Protein AF-A0A564W8C0-F1 (afdb_monomer_lite)

Sequence (279 aa):
MIQQHMGSPAFEEFEACYNRKAALYYSALIASRQTAQSIQFYRSHFNRNGLYMALCNHLANTIVAGDYFSAKQTLNECNEMLKHNDRWYYPSRYKLDNNQILLKFLLDERRYLKDRDQYLTCAKKAAMAFSEIMENQRDEVSHVILFNYLGLSLLYGSKSIEKDIEKAVKDLSDADEYYQYFLHDLLFAHALLQNNTVIAGKELNILKSLDVPLLREYKQIFRKRQNEQENLLHASFKLNGDPMMYHTAITTACTHIQDPSCQFYGRGFLLSDLQFLSF

pLDDT: mean 89.36, std 10.95, range [44.03, 98.44]

Foldseek 3Di:
DLVVCPPPPVSLLVQLVCLLQCLQPAALVSSLVSLVVSLVVCVVVVPLQSNLSSLLLNLLSCLLQVVLVSNVVSLVVNVVSVVPCPPDDHFPVVSSLLSVLSSQLLVQCVVCVVPLVSNLVSLVVSLVSLVVVLVVDDDPSNLLSLLSNLLSCLQSVPPCNVVSLVVCCVVCVPPDLVSLLLNLLSQLLQCLLVVNLVSNVVSLVVNVVRDDSSCVNVVQLSVQLSVQSVVCSVVSVVCNSNSNSQQVSQLVSSPPTPHSSCSQCSGSRHRGTDNHDDD

Structure (mmCIF, N/CA/C/O backbone):
data_AF-A0A564W8C0-F1
#
_entry.id   AF-A0A564W8C0-F1
#
loop_
_atom_site.group_PDB
_atom_site.id
_atom_site.type_symbol
_atom_site.label_atom_id
_atom_site.label_alt_id
_atom_site.label_comp_id
_atom_site.label_asym_id
_atom_site.label_entity_id
_atom_site.label_seq_id
_atom_site.pdbx_PDB_ins_code
_atom_site.Cartn_x
_atom_site.Cartn_y
_atom_site.Cartn_z
_atom_site.occupancy
_atom_site.B_iso_or_equiv
_atom_site.auth_seq_id
_atom_site.auth_comp_id
_atom_site.auth_asym_id
_atom_site.auth_atom_id
_atom_site.pdbx_PDB_model_num
ATOM 1 N N . MET A 1 1 ? 4.284 -19.599 -30.004 1.00 54.66 1 MET A N 1
ATOM 2 C CA . MET A 1 1 ? 4.187 -18.402 -30.868 1.00 54.66 1 MET A CA 1
ATOM 3 C C . MET A 1 1 ? 5.248 -17.347 -30.535 1.00 54.66 1 MET A C 1
ATOM 5 O O . MET A 1 1 ? 5.916 -16.929 -31.459 1.00 54.66 1 MET A O 1
ATOM 9 N N . ILE A 1 2 ? 5.518 -16.985 -29.268 1.00 49.53 2 ILE A N 1
ATOM 10 C CA . ILE A 1 2 ? 6.580 -15.997 -28.924 1.00 49.53 2 ILE A CA 1
ATOM 11 C C . ILE A 1 2 ? 8.008 -16.494 -29.242 1.00 49.53 2 ILE A C 1
ATOM 13 O O . ILE A 1 2 ? 8.814 -15.751 -29.788 1.00 49.53 2 ILE A O 1
ATOM 17 N N . GLN A 1 3 ? 8.305 -17.778 -29.007 1.00 56.19 3 GLN A N 1
ATOM 18 C CA . GLN A 1 3 ? 9.633 -18.361 -29.280 1.00 56.19 3 GLN A CA 1
ATOM 19 C C . GLN A 1 3 ? 10.068 -18.308 -30.760 1.00 56.19 3 GLN A C 1
ATOM 21 O O . GLN A 1 3 ? 11.249 -18.467 -31.046 1.00 56.19 3 GLN A O 1
ATOM 26 N N . GLN A 1 4 ? 9.142 -18.074 -31.700 1.00 57.41 4 GLN A N 1
ATOM 27 C CA . GLN A 1 4 ? 9.439 -17.972 -33.137 1.00 57.41 4 GLN A CA 1
ATOM 28 C C . GLN A 1 4 ? 9.940 -16.578 -33.558 1.00 57.41 4 GLN A C 1
ATOM 30 O O . GLN A 1 4 ? 10.322 -16.402 -34.711 1.00 57.41 4 GLN A O 1
ATOM 35 N N . HIS A 1 5 ? 9.957 -15.606 -32.640 1.00 59.09 5 HIS A N 1
ATOM 36 C CA . HIS A 1 5 ? 10.366 -14.224 -32.906 1.00 59.09 5 HIS A CA 1
ATOM 37 C C . HIS A 1 5 ? 11.540 -13.748 -32.033 1.00 59.09 5 HIS A C 1
ATOM 39 O O . HIS A 1 5 ? 11.800 -12.546 -31.968 1.00 59.09 5 HIS A O 1
ATOM 45 N N . MET A 1 6 ? 12.262 -14.666 -31.373 1.00 56.66 6 MET A N 1
ATOM 46 C CA . MET A 1 6 ? 13.493 -14.311 -30.654 1.00 56.66 6 MET A CA 1
ATOM 47 C C . MET A 1 6 ? 14.508 -13.682 -31.623 1.00 56.66 6 MET A C 1
ATOM 49 O O . MET A 1 6 ? 14.763 -14.242 -32.689 1.00 56.66 6 MET A O 1
ATOM 53 N N . GLY A 1 7 ? 15.059 -12.517 -31.267 1.00 63.56 7 GLY A N 1
ATOM 54 C CA . GLY A 1 7 ? 15.953 -11.724 -32.121 1.00 63.56 7 GLY A CA 1
ATOM 55 C C . GLY A 1 7 ? 15.271 -10.612 -32.930 1.00 63.56 7 GLY A C 1
ATOM 56 O O . GLY A 1 7 ? 15.937 -9.923 -33.701 1.00 63.56 7 GLY A O 1
ATOM 57 N N . SER A 1 8 ? 13.952 -10.424 -32.800 1.00 80.56 8 SER A N 1
ATOM 58 C CA . SER A 1 8 ? 13.260 -9.261 -33.367 1.00 80.56 8 SER A CA 1
ATOM 59 C C . SER A 1 8 ? 13.249 -8.097 -32.365 1.00 80.56 8 SER A C 1
ATOM 61 O O . SER A 1 8 ? 12.646 -8.248 -31.299 1.00 80.56 8 SER A O 1
ATOM 63 N N . PRO A 1 9 ? 13.792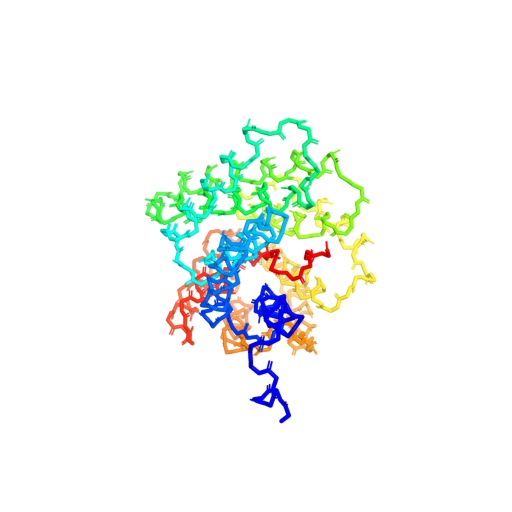 -6.911 -32.713 1.00 81.19 9 PRO A N 1
ATOM 64 C CA . PRO A 1 9 ? 13.826 -5.760 -31.802 1.00 81.19 9 PRO A CA 1
ATOM 65 C C . PRO A 1 9 ? 12.446 -5.347 -31.267 1.00 81.19 9 PRO A C 1
ATOM 67 O O . PRO A 1 9 ? 12.312 -4.951 -30.114 1.00 81.19 9 PRO A O 1
ATOM 70 N N . ALA A 1 10 ? 11.398 -5.489 -32.087 1.00 83.88 10 ALA A N 1
ATOM 71 C CA . ALA A 1 10 ? 10.030 -5.161 -31.694 1.00 83.88 10 ALA A CA 1
ATOM 72 C C . ALA A 1 10 ? 9.466 -6.136 -30.644 1.00 83.88 10 ALA A C 1
ATOM 74 O O . ALA A 1 10 ? 8.732 -5.725 -29.747 1.00 83.88 10 ALA A O 1
ATOM 75 N N . PHE A 1 11 ? 9.810 -7.424 -30.736 1.00 84.94 11 PHE A N 1
ATOM 76 C CA . PHE A 1 11 ? 9.383 -8.418 -29.750 1.00 84.94 11 PHE A CA 1
ATOM 77 C C . PHE A 1 11 ? 10.173 -8.304 -28.449 1.00 84.94 11 PHE A C 1
ATOM 79 O O . PHE A 1 11 ? 9.584 -8.446 -27.381 1.00 84.94 11 PHE A O 1
ATOM 86 N N . GLU A 1 12 ? 11.467 -7.996 -28.525 1.00 86.19 12 GLU A N 1
ATOM 87 C CA . GLU A 1 12 ? 12.298 -7.761 -27.340 1.00 86.19 12 GLU A CA 1
ATOM 88 C C . GLU A 1 12 ? 11.837 -6.509 -26.574 1.00 86.19 12 GLU A C 1
ATOM 90 O O . GLU A 1 12 ? 11.709 -6.539 -25.350 1.00 86.19 12 GLU A O 1
ATOM 95 N N . GLU A 1 13 ? 11.477 -5.427 -27.278 1.00 89.25 13 GLU A N 1
ATOM 96 C CA . GLU A 1 13 ? 10.880 -4.245 -26.645 1.00 89.25 13 GLU A CA 1
ATOM 97 C C . GLU A 1 13 ? 9.492 -4.540 -26.053 1.00 89.25 13 GLU A C 1
ATOM 99 O O . GLU A 1 13 ? 9.170 -4.073 -24.954 1.00 89.25 13 GLU A O 1
ATOM 104 N N . PHE A 1 14 ? 8.673 -5.342 -26.740 1.00 90.00 14 PHE A N 1
ATOM 105 C CA . PHE A 1 14 ? 7.385 -5.787 -26.212 1.00 90.00 14 PHE A CA 1
ATOM 106 C C . PHE A 1 14 ? 7.553 -6.601 -24.923 1.00 90.00 14 PHE A C 1
ATOM 108 O O . PHE A 1 14 ? 6.860 -6.333 -23.940 1.00 90.00 14 PHE A O 1
ATOM 115 N N . GLU A 1 15 ? 8.494 -7.547 -24.892 1.00 90.75 15 GLU A N 1
ATOM 116 C CA . GLU A 1 15 ? 8.820 -8.336 -23.702 1.00 90.75 15 GLU A CA 1
ATOM 117 C C . GLU A 1 15 ? 9.313 -7.441 -22.559 1.00 90.75 15 GLU A C 1
ATOM 119 O O . GLU A 1 15 ? 8.821 -7.544 -21.434 1.00 90.75 15 GLU A O 1
ATOM 124 N N . ALA A 1 16 ? 10.201 -6.484 -22.839 1.00 92.25 16 ALA A N 1
ATOM 125 C CA . ALA A 1 16 ? 10.660 -5.525 -21.840 1.00 92.25 16 ALA A CA 1
ATOM 126 C C . ALA A 1 16 ? 9.516 -4.663 -21.279 1.00 92.25 16 ALA A C 1
ATOM 128 O O . ALA A 1 16 ? 9.478 -4.393 -20.072 1.00 92.25 16 ALA A O 1
ATOM 129 N N . CYS A 1 17 ? 8.561 -4.258 -22.121 1.00 90.94 17 CYS A N 1
ATOM 130 C CA . CYS A 1 17 ? 7.371 -3.520 -21.705 1.00 90.94 17 CYS A CA 1
ATOM 131 C C . CYS A 1 17 ? 6.411 -4.390 -20.876 1.00 90.94 17 CYS A C 1
ATOM 133 O O . CYS A 1 17 ? 5.881 -3.932 -19.860 1.00 90.94 17 CYS A O 1
ATOM 135 N N . TYR A 1 18 ? 6.226 -5.655 -21.257 1.00 91.12 18 TYR A N 1
ATOM 136 C CA . TYR A 1 18 ? 5.441 -6.627 -20.496 1.00 91.12 18 TYR A CA 1
ATOM 137 C C . TYR A 1 18 ? 6.050 -6.861 -19.107 1.00 91.12 18 TYR A C 1
ATOM 139 O O . TYR A 1 18 ? 5.367 -6.724 -18.091 1.00 91.12 18 TYR A O 1
ATOM 147 N N . ASN A 1 19 ? 7.364 -7.088 -19.049 1.00 93.00 19 ASN A N 1
ATOM 148 C CA . ASN A 1 19 ? 8.115 -7.296 -17.814 1.00 93.00 19 ASN A CA 1
ATOM 149 C C . ASN A 1 19 ? 8.101 -6.060 -16.904 1.00 93.00 19 ASN A C 1
ATOM 151 O O . ASN A 1 19 ? 8.021 -6.190 -15.681 1.00 93.00 19 ASN A O 1
ATOM 155 N N . ARG A 1 20 ? 8.096 -4.848 -17.477 1.00 91.56 20 ARG A N 1
ATOM 156 C CA . ARG A 1 20 ? 7.905 -3.596 -16.723 1.00 91.56 20 ARG A CA 1
ATOM 157 C C . ARG A 1 20 ? 6.576 -3.575 -15.960 1.00 91.56 20 ARG A C 1
ATOM 159 O O . ARG A 1 20 ? 6.513 -3.048 -14.851 1.00 91.56 20 ARG A O 1
ATOM 166 N N . LYS A 1 21 ? 5.522 -4.143 -16.551 1.00 90.19 21 LYS A N 1
ATOM 167 C CA . LYS A 1 21 ? 4.152 -4.169 -16.014 1.00 90.19 21 LYS A CA 1
ATOM 168 C C . LYS A 1 21 ? 3.820 -5.458 -15.254 1.00 90.19 21 LYS A C 1
ATOM 170 O O . LYS A 1 21 ? 2.658 -5.704 -14.947 1.00 90.19 21 LYS A O 1
ATOM 175 N N . ALA A 1 22 ? 4.830 -6.253 -14.903 1.00 91.31 22 ALA A N 1
ATOM 176 C CA . ALA A 1 22 ? 4.673 -7.571 -14.292 1.00 91.31 22 ALA A CA 1
ATOM 177 C C . ALA A 1 22 ? 3.845 -7.593 -12.995 1.00 91.31 22 ALA A C 1
ATOM 179 O O . ALA A 1 22 ? 3.255 -8.623 -12.688 1.00 91.31 22 ALA A O 1
ATOM 180 N N . ALA A 1 23 ? 3.755 -6.481 -12.257 1.00 89.31 23 ALA A N 1
ATOM 181 C CA . ALA A 1 23 ? 2.932 -6.408 -11.049 1.00 89.31 23 ALA A CA 1
ATOM 182 C C . ALA A 1 23 ? 1.449 -6.709 -11.329 1.00 89.31 23 ALA A C 1
ATOM 184 O O . ALA A 1 23 ? 0.791 -7.317 -10.497 1.00 89.31 23 ALA A O 1
ATOM 185 N N . LEU A 1 24 ? 0.936 -6.371 -12.522 1.00 88.06 24 LEU A N 1
ATOM 186 C CA . LEU A 1 24 ? -0.456 -6.648 -12.911 1.00 88.06 24 LEU A CA 1
ATOM 187 C C . LEU A 1 24 ? -0.793 -8.146 -12.961 1.00 88.06 24 LEU A C 1
ATOM 189 O O . LEU A 1 24 ? -1.967 -8.506 -12.963 1.00 88.06 24 LEU A O 1
ATOM 193 N N . TYR A 1 25 ? 0.222 -9.006 -13.057 1.00 87.50 25 TYR A N 1
ATOM 194 C CA . TYR A 1 25 ? 0.049 -10.431 -13.339 1.00 87.50 25 TYR A CA 1
ATOM 195 C C . TYR A 1 25 ? 0.733 -11.338 -12.318 1.00 87.50 25 TYR A C 1
ATOM 197 O O . TYR A 1 25 ? 0.490 -12.541 -12.321 1.00 87.50 25 TYR A O 1
ATOM 205 N N . TYR A 1 26 ? 1.616 -10.792 -11.482 1.00 90.38 26 TYR A N 1
ATOM 206 C CA . TYR A 1 26 ? 2.469 -11.574 -10.603 1.00 90.38 26 TYR A CA 1
ATOM 207 C C . TYR A 1 26 ? 2.663 -10.897 -9.247 1.00 90.38 26 TYR A C 1
ATOM 209 O O . TYR A 1 26 ? 2.649 -9.672 -9.139 1.00 90.38 26 TYR A O 1
ATOM 217 N N . SER A 1 27 ? 2.958 -11.704 -8.225 1.00 91.25 27 SER A N 1
ATOM 218 C CA . SER A 1 27 ? 3.372 -11.205 -6.911 1.00 91.25 27 SER A CA 1
ATOM 219 C C . SER A 1 27 ? 4.611 -10.305 -6.995 1.00 91.25 27 SER A C 1
ATOM 221 O O . SER A 1 27 ? 5.450 -10.447 -7.889 1.00 91.25 27 SER A O 1
ATOM 223 N N . ALA A 1 28 ? 4.785 -9.414 -6.018 1.00 92.31 28 ALA A N 1
ATOM 224 C CA . ALA A 1 28 ? 5.853 -8.415 -5.983 1.00 92.31 28 ALA A CA 1
ATOM 225 C C . ALA A 1 28 ? 7.255 -9.030 -6.098 1.00 92.31 28 ALA A C 1
ATOM 227 O O . ALA A 1 28 ? 8.140 -8.432 -6.706 1.00 92.31 28 ALA A O 1
ATOM 228 N N . LEU A 1 29 ? 7.461 -10.241 -5.567 1.00 93.00 29 LEU A N 1
ATOM 229 C CA . LEU A 1 29 ? 8.725 -10.972 -5.692 1.00 93.00 29 LEU A CA 1
ATOM 230 C C . LEU A 1 29 ? 9.034 -11.408 -7.125 1.00 93.00 29 LEU A C 1
ATOM 232 O O . LEU A 1 29 ? 10.188 -11.386 -7.548 1.00 93.00 29 LEU A O 1
ATOM 236 N N . ILE A 1 30 ? 8.025 -11.860 -7.864 1.00 94.50 30 ILE A N 1
ATOM 237 C CA . ILE A 1 30 ? 8.199 -12.239 -9.267 1.00 94.50 30 ILE A CA 1
ATOM 238 C C . ILE A 1 30 ? 8.296 -10.964 -10.101 1.00 94.50 30 ILE A C 1
ATOM 240 O O . ILE A 1 30 ? 9.212 -10.822 -10.909 1.00 94.50 30 ILE A O 1
ATOM 244 N N . ALA A 1 31 ? 7.410 -10.002 -9.849 1.00 94.06 31 ALA A N 1
ATOM 245 C CA . ALA A 1 31 ? 7.384 -8.727 -10.538 1.00 94.06 31 ALA A CA 1
ATOM 246 C C . ALA A 1 31 ? 8.692 -7.940 -10.364 1.00 94.06 31 ALA A C 1
ATOM 248 O O . ALA A 1 31 ? 9.116 -7.285 -11.310 1.00 94.06 31 ALA A O 1
ATOM 249 N N . SER A 1 32 ? 9.375 -8.014 -9.215 1.00 94.94 32 SER A N 1
ATOM 250 C CA . SER A 1 32 ? 10.685 -7.373 -9.019 1.00 94.94 32 SER A CA 1
ATOM 251 C C . SER A 1 32 ? 11.771 -7.989 -9.905 1.00 94.94 32 SER A C 1
ATOM 253 O O . SER A 1 32 ? 12.583 -7.263 -10.478 1.00 94.94 32 SER A O 1
ATOM 255 N N . ARG A 1 33 ? 11.760 -9.314 -10.097 1.00 95.69 33 ARG A N 1
ATOM 256 C CA . ARG A 1 33 ? 12.686 -10.005 -11.012 1.00 95.69 33 ARG A CA 1
ATOM 257 C C . ARG A 1 33 ? 12.424 -9.619 -12.465 1.00 95.69 33 ARG A C 1
ATOM 259 O O . ARG A 1 33 ? 13.370 -9.343 -13.195 1.00 95.69 33 ARG A O 1
ATOM 266 N N . GLN A 1 34 ? 11.155 -9.555 -12.865 1.00 95.94 34 GLN A N 1
ATOM 267 C CA . GLN A 1 34 ? 10.770 -9.160 -14.222 1.00 95.94 34 GLN A CA 1
ATOM 268 C C . GLN A 1 34 ? 11.146 -7.700 -14.508 1.00 95.94 34 GLN A C 1
ATOM 270 O O . GLN A 1 34 ? 11.778 -7.397 -15.520 1.00 95.94 34 GLN A O 1
ATOM 275 N N . THR A 1 35 ? 10.857 -6.779 -13.587 1.00 95.31 35 THR A N 1
ATOM 276 C CA . THR A 1 35 ? 11.231 -5.373 -13.777 1.00 95.31 35 THR A CA 1
ATOM 277 C C . THR A 1 35 ? 12.746 -5.163 -13.779 1.00 95.31 35 THR A C 1
ATOM 279 O O . THR A 1 35 ? 13.218 -4.298 -14.512 1.00 95.31 35 THR A O 1
ATOM 282 N N . ALA A 1 36 ? 13.529 -5.987 -13.071 1.00 96.69 36 ALA A N 1
ATOM 283 C CA . ALA A 1 36 ? 14.991 -5.969 -13.174 1.00 96.69 36 ALA A CA 1
ATOM 284 C C . ALA A 1 36 ? 15.492 -6.338 -14.585 1.00 96.69 36 ALA A C 1
ATOM 286 O O . ALA A 1 36 ? 16.430 -5.714 -15.084 1.00 96.69 36 ALA A O 1
ATOM 287 N N . GLN A 1 37 ? 14.850 -7.297 -15.262 1.00 96.38 37 GLN A N 1
ATOM 288 C CA . GLN A 1 37 ? 15.163 -7.624 -16.661 1.00 96.38 37 GLN A CA 1
ATOM 289 C C . GLN A 1 37 ? 14.802 -6.469 -17.603 1.00 96.38 37 GLN A C 1
ATOM 291 O O . GLN A 1 37 ? 15.592 -6.103 -18.470 1.00 96.38 37 GLN A O 1
ATOM 296 N N . SER A 1 38 ? 13.646 -5.834 -17.384 1.00 95.44 38 SER A N 1
ATOM 297 C CA . SER A 1 38 ? 13.232 -4.640 -18.134 1.00 95.44 38 SER A CA 1
ATOM 298 C C . SER A 1 38 ? 14.232 -3.482 -17.982 1.00 95.44 38 SER A C 1
ATOM 300 O O . SER A 1 38 ? 14.611 -2.852 -18.969 1.00 95.44 38 SER A O 1
ATOM 302 N N . ILE A 1 39 ? 14.743 -3.252 -16.765 1.00 96.56 39 ILE A N 1
ATOM 303 C CA . ILE A 1 39 ? 15.819 -2.282 -16.499 1.00 96.56 39 ILE A CA 1
ATOM 304 C C . ILE A 1 39 ? 17.066 -2.611 -17.327 1.00 96.56 39 ILE A C 1
ATOM 306 O O . ILE A 1 39 ? 17.623 -1.723 -17.971 1.00 96.56 39 ILE A O 1
ATOM 310 N N . GLN A 1 40 ? 17.514 -3.870 -17.319 1.00 96.81 40 GLN A N 1
ATOM 311 C CA . GLN A 1 40 ? 18.697 -4.287 -18.078 1.00 96.81 40 GLN A CA 1
ATOM 312 C C . GLN A 1 40 ? 18.518 -4.056 -19.580 1.00 96.81 40 GLN A C 1
ATOM 314 O O . GLN A 1 40 ? 19.418 -3.501 -20.209 1.00 96.81 40 GLN A O 1
ATOM 319 N N . PHE A 1 41 ? 17.350 -4.410 -20.124 1.00 95.81 41 PHE A N 1
ATOM 320 C CA . PHE A 1 41 ? 17.012 -4.174 -21.523 1.00 95.81 41 PHE A CA 1
ATOM 321 C C . PHE A 1 41 ? 17.077 -2.684 -21.877 1.00 95.81 41 PHE A C 1
ATOM 323 O O . PHE A 1 41 ? 17.831 -2.286 -22.761 1.00 95.81 41 PHE A O 1
ATOM 330 N N . TYR A 1 42 ? 16.341 -1.822 -21.171 1.00 95.00 42 TYR A N 1
ATOM 331 C CA . TYR A 1 42 ? 16.314 -0.402 -21.527 1.00 95.00 42 TYR A CA 1
ATOM 332 C C . TYR A 1 42 ? 17.660 0.293 -21.299 1.00 95.00 42 TYR A C 1
ATOM 334 O O . TYR A 1 42 ? 17.995 1.235 -22.020 1.00 95.00 42 TYR A O 1
ATOM 342 N N . ARG A 1 43 ? 18.463 -0.199 -20.347 1.00 95.12 43 ARG A N 1
ATOM 343 C CA . ARG A 1 43 ? 19.836 0.265 -20.134 1.00 95.12 43 ARG A CA 1
ATOM 344 C C . ARG A 1 43 ? 20.748 -0.100 -21.306 1.00 95.12 43 ARG A C 1
ATOM 346 O O . ARG A 1 43 ? 21.479 0.770 -21.768 1.00 95.12 43 ARG A O 1
ATOM 353 N N . SER A 1 44 ? 20.701 -1.338 -21.804 1.00 94.50 44 SER A N 1
ATOM 354 C CA . SER A 1 44 ? 21.532 -1.764 -22.942 1.00 94.50 44 SER A CA 1
ATOM 355 C C . SER A 1 44 ? 21.120 -1.114 -24.266 1.00 94.50 44 SER A C 1
ATOM 357 O O . SER A 1 44 ? 21.961 -0.933 -25.141 1.00 94.50 44 SER A O 1
ATOM 359 N N . HIS A 1 45 ? 19.855 -0.704 -24.387 1.00 93.00 45 HIS A N 1
ATOM 360 C CA . HIS A 1 45 ? 19.309 -0.032 -25.570 1.00 93.00 45 HIS A CA 1
ATOM 361 C C . HIS A 1 45 ? 19.345 1.501 -25.482 1.00 93.00 45 HIS A C 1
ATOM 363 O O . HIS A 1 45 ? 18.804 2.176 -26.355 1.00 93.00 45 HIS A O 1
ATOM 369 N N . PHE A 1 46 ? 19.945 2.067 -24.427 1.00 89.94 46 PHE A N 1
ATOM 370 C CA . PHE A 1 46 ? 20.002 3.515 -24.182 1.00 89.94 46 PHE A CA 1
ATOM 371 C C . PHE A 1 46 ? 18.621 4.208 -24.211 1.00 89.94 46 PHE A C 1
ATOM 373 O O . PHE A 1 46 ? 18.514 5.411 -24.464 1.00 89.94 46 PHE A O 1
ATOM 380 N N . ASN A 1 47 ? 17.546 3.468 -23.913 1.00 89.50 47 ASN A N 1
ATOM 381 C CA . ASN A 1 47 ? 16.188 4.000 -23.865 1.00 89.50 47 ASN A CA 1
ATOM 382 C C . ASN A 1 47 ? 15.915 4.570 -22.474 1.00 89.50 47 ASN A C 1
ATOM 384 O O . ASN A 1 47 ? 15.498 3.882 -21.543 1.00 89.50 47 ASN A O 1
ATOM 388 N N . ARG A 1 48 ? 16.146 5.871 -22.347 1.00 88.50 48 ARG A N 1
ATOM 389 C CA . ARG A 1 48 ? 16.062 6.588 -21.078 1.00 88.50 48 ARG A CA 1
ATOM 390 C C . ARG A 1 48 ? 14.669 6.582 -20.444 1.00 88.50 48 ARG A C 1
ATOM 392 O O . ARG A 1 48 ? 14.560 6.395 -19.235 1.00 88.50 48 ARG A O 1
ATOM 399 N N . ASN A 1 49 ? 13.619 6.807 -21.233 1.00 87.25 49 ASN A N 1
ATOM 400 C CA . ASN A 1 49 ? 12.250 6.873 -20.712 1.00 87.25 49 ASN A CA 1
ATOM 401 C C . ASN A 1 49 ? 11.781 5.484 -20.272 1.00 87.25 49 ASN A C 1
ATOM 403 O O . ASN A 1 49 ? 11.230 5.341 -19.182 1.00 87.25 49 ASN A O 1
ATOM 407 N N . GLY A 1 50 ? 12.064 4.459 -21.084 1.00 89.69 50 GLY A N 1
ATOM 408 C CA . GLY A 1 50 ? 11.825 3.063 -20.727 1.00 89.69 50 GLY A CA 1
ATOM 409 C C . GLY A 1 50 ? 12.559 2.675 -19.446 1.00 89.69 50 GLY A C 1
ATOM 410 O O . GLY A 1 50 ? 11.941 2.126 -18.535 1.00 89.69 50 GLY A O 1
ATOM 411 N N . LEU A 1 51 ? 13.838 3.051 -19.329 1.00 93.19 51 LEU A N 1
ATOM 412 C CA . LEU A 1 51 ? 14.649 2.804 -18.138 1.00 93.19 51 LEU A CA 1
ATOM 413 C C . LEU A 1 51 ? 14.051 3.478 -16.900 1.00 93.19 51 LEU A C 1
ATOM 415 O O . LEU A 1 51 ? 13.853 2.810 -15.891 1.00 93.19 51 LEU A O 1
ATOM 419 N N . TYR A 1 52 ? 13.710 4.767 -16.980 1.00 91.44 52 TYR A N 1
ATOM 420 C CA . TYR A 1 52 ? 13.106 5.489 -15.859 1.00 91.44 52 TYR A CA 1
ATOM 421 C C . TYR A 1 52 ? 11.800 4.833 -15.396 1.00 91.44 52 TYR A C 1
ATOM 423 O O . TYR A 1 52 ? 11.624 4.565 -14.209 1.00 91.44 52 TYR A O 1
ATOM 431 N N . MET A 1 53 ? 10.901 4.506 -16.328 1.00 89.81 53 MET A N 1
ATOM 432 C CA . MET A 1 53 ? 9.648 3.841 -15.975 1.00 89.81 53 MET A CA 1
ATOM 433 C C . MET A 1 53 ? 9.894 2.449 -15.376 1.00 89.81 53 MET A C 1
ATOM 435 O O . MET A 1 53 ? 9.254 2.091 -14.390 1.00 89.81 53 MET A O 1
ATOM 439 N N . ALA A 1 54 ? 10.835 1.675 -15.925 1.00 92.75 54 ALA A N 1
ATOM 440 C CA . ALA A 1 54 ? 11.204 0.369 -15.383 1.00 92.75 54 ALA A CA 1
ATOM 441 C C . ALA A 1 54 ? 11.780 0.475 -13.962 1.00 92.75 54 ALA A C 1
ATOM 443 O O . ALA A 1 54 ? 11.394 -0.313 -13.099 1.00 92.75 54 ALA A O 1
ATOM 444 N N . LEU A 1 55 ? 12.612 1.485 -13.687 1.00 94.19 55 LEU A N 1
ATOM 445 C CA . LEU A 1 55 ? 13.121 1.783 -12.347 1.00 94.19 55 LEU A CA 1
ATOM 446 C C . LEU A 1 55 ? 11.992 2.180 -11.384 1.00 94.19 55 LEU A C 1
ATOM 448 O O . LEU A 1 55 ? 11.941 1.663 -10.272 1.00 94.19 55 LEU A O 1
ATOM 452 N N . CYS A 1 56 ? 11.039 3.024 -11.793 1.00 91.62 56 CYS A N 1
ATOM 453 C CA . CYS A 1 56 ? 9.886 3.383 -10.957 1.00 91.62 56 CYS A CA 1
ATOM 454 C C . CYS A 1 56 ? 9.026 2.165 -10.578 1.00 91.62 56 CYS A C 1
ATOM 456 O O . CYS A 1 56 ? 8.636 2.026 -9.416 1.00 91.62 56 CYS A O 1
ATOM 458 N N . ASN A 1 57 ? 8.742 1.275 -11.534 1.00 91.81 57 ASN A N 1
ATOM 459 C CA . ASN A 1 57 ? 7.999 0.039 -11.274 1.00 91.81 57 ASN A CA 1
ATOM 460 C C . ASN A 1 57 ? 8.813 -0.939 -10.408 1.00 91.81 57 ASN A C 1
ATOM 462 O O . ASN A 1 57 ? 8.277 -1.527 -9.470 1.00 91.81 57 ASN A O 1
ATOM 466 N N . HIS A 1 58 ? 10.115 -1.084 -10.668 1.00 94.81 58 HIS A N 1
ATOM 467 C CA . HIS A 1 58 ? 10.999 -1.917 -9.852 1.00 94.81 58 HIS A CA 1
ATOM 468 C C . HIS A 1 58 ? 11.108 -1.415 -8.411 1.00 94.81 58 HIS A C 1
ATOM 470 O O . HIS A 1 58 ? 11.058 -2.217 -7.480 1.00 94.81 58 HIS A O 1
ATOM 476 N N . LEU A 1 59 ? 11.175 -0.098 -8.211 1.00 94.75 59 LEU A N 1
ATOM 477 C CA . LEU A 1 59 ? 11.158 0.529 -6.893 1.00 94.75 59 LEU A CA 1
ATOM 478 C C . LEU A 1 59 ? 9.888 0.163 -6.112 1.00 94.75 59 LEU A C 1
ATOM 480 O O . LEU A 1 59 ? 9.977 -0.253 -4.961 1.00 94.75 59 LEU A O 1
ATOM 484 N N . ALA A 1 60 ? 8.710 0.263 -6.732 1.00 92.81 60 ALA A N 1
ATOM 485 C CA . ALA A 1 60 ? 7.457 -0.117 -6.078 1.00 92.81 60 ALA A CA 1
ATOM 486 C C . ALA A 1 60 ? 7.426 -1.620 -5.733 1.00 92.81 60 ALA A C 1
ATOM 488 O O . ALA A 1 60 ? 7.062 -2.001 -4.621 1.00 92.81 60 ALA A O 1
ATOM 489 N N . ASN A 1 61 ? 7.864 -2.480 -6.658 1.00 94.38 61 ASN A N 1
ATOM 490 C CA . ASN A 1 61 ? 7.893 -3.930 -6.445 1.00 94.38 61 ASN A CA 1
ATOM 491 C C . ASN A 1 61 ? 8.864 -4.331 -5.328 1.00 94.38 61 ASN A C 1
ATOM 493 O O . ASN A 1 61 ? 8.538 -5.189 -4.516 1.00 94.38 61 ASN A O 1
ATOM 497 N N . THR A 1 62 ? 10.042 -3.710 -5.258 1.00 95.81 62 THR A N 1
ATOM 498 C CA . THR A 1 62 ? 11.048 -3.998 -4.221 1.00 95.81 62 THR A CA 1
ATOM 499 C C . THR A 1 62 ? 10.621 -3.498 -2.843 1.00 95.81 62 THR A C 1
ATOM 501 O O . THR A 1 62 ? 10.862 -4.195 -1.858 1.00 95.81 62 THR A O 1
ATOM 504 N N . ILE A 1 63 ? 9.914 -2.362 -2.763 1.00 95.56 63 ILE A N 1
ATOM 505 C CA . ILE A 1 63 ? 9.268 -1.902 -1.522 1.00 95.56 63 ILE A CA 1
ATOM 506 C C . ILE A 1 63 ? 8.261 -2.945 -1.031 1.00 95.56 63 ILE A C 1
ATOM 508 O O . ILE A 1 63 ? 8.378 -3.419 0.096 1.00 95.56 63 ILE A O 1
ATOM 512 N N . VAL A 1 64 ? 7.305 -3.347 -1.871 1.00 94.31 64 VAL A N 1
ATOM 513 C CA . VAL A 1 64 ? 6.278 -4.320 -1.464 1.00 94.31 64 VAL A CA 1
ATOM 514 C C . VAL A 1 64 ? 6.894 -5.681 -1.148 1.00 94.31 64 VAL A C 1
ATOM 516 O O . VAL A 1 64 ? 6.493 -6.319 -0.185 1.00 94.31 64 VAL A O 1
ATOM 519 N N . ALA A 1 65 ? 7.920 -6.108 -1.884 1.00 93.88 65 ALA A N 1
ATOM 520 C CA . ALA A 1 65 ? 8.651 -7.347 -1.619 1.00 93.88 65 ALA A CA 1
ATOM 521 C C . ALA A 1 65 ? 9.552 -7.298 -0.366 1.00 93.88 65 ALA A C 1
ATOM 523 O O . ALA A 1 65 ? 10.207 -8.292 -0.053 1.00 93.88 65 ALA A O 1
ATOM 524 N N . GLY A 1 66 ? 9.640 -6.165 0.337 1.00 93.44 66 GLY A N 1
ATOM 525 C CA . GLY A 1 66 ? 10.470 -6.014 1.535 1.00 93.44 66 GLY A CA 1
ATOM 526 C C . GLY A 1 66 ? 11.981 -5.907 1.273 1.00 93.44 66 GLY A C 1
ATOM 527 O O . GLY A 1 66 ? 12.756 -5.861 2.237 1.00 93.44 66 GLY A O 1
ATOM 528 N N . ASP A 1 67 ? 12.408 -5.834 0.005 1.00 95.81 67 ASP A N 1
ATOM 529 C CA . ASP A 1 67 ? 13.802 -5.645 -0.417 1.00 95.81 67 ASP A CA 1
ATOM 530 C C . ASP A 1 67 ? 14.165 -4.154 -0.434 1.00 95.81 67 ASP A C 1
ATOM 532 O O . ASP A 1 67 ? 14.322 -3.499 -1.468 1.00 95.81 67 ASP A O 1
ATOM 536 N N . TYR A 1 68 ? 14.287 -3.593 0.768 1.00 95.81 68 TYR A N 1
ATOM 537 C CA . TYR A 1 68 ? 14.563 -2.167 0.945 1.00 95.81 68 TYR A CA 1
ATOM 538 C C . TYR A 1 68 ? 15.980 -1.766 0.520 1.00 95.81 68 TYR A C 1
ATOM 540 O O . TYR A 1 68 ? 16.243 -0.581 0.304 1.00 95.81 68 TYR A O 1
ATOM 548 N N . PHE A 1 69 ? 16.896 -2.731 0.391 1.00 96.44 69 PHE A N 1
ATOM 549 C CA . PHE A 1 69 ? 18.233 -2.472 -0.129 1.00 96.44 69 PHE A CA 1
ATOM 550 C C . PHE A 1 69 ? 18.166 -2.166 -1.627 1.00 96.44 69 PHE A C 1
ATOM 552 O O . PHE A 1 69 ? 18.605 -1.088 -2.040 1.00 96.44 69 PHE A O 1
ATOM 559 N N . SER A 1 70 ? 17.541 -3.052 -2.412 1.00 97.12 70 SER A N 1
ATOM 560 C CA . SER A 1 70 ? 17.340 -2.824 -3.846 1.00 97.12 70 SER A CA 1
ATOM 561 C C . SER A 1 70 ? 16.465 -1.593 -4.108 1.00 97.12 70 SER A C 1
ATOM 563 O O . SER A 1 70 ? 16.797 -0.757 -4.954 1.00 97.12 70 SER A O 1
ATOM 565 N N . ALA A 1 71 ? 15.411 -1.393 -3.307 1.00 96.81 71 ALA A N 1
ATOM 566 C CA . ALA A 1 71 ? 14.576 -0.195 -3.387 1.00 96.81 71 ALA A CA 1
ATOM 567 C C . ALA A 1 71 ? 15.406 1.092 -3.228 1.00 96.81 71 ALA A C 1
ATOM 569 O O . ALA A 1 71 ? 15.286 2.020 -4.025 1.00 96.81 71 ALA A O 1
ATOM 570 N N . LYS A 1 72 ? 16.313 1.149 -2.244 1.00 97.69 72 LYS A N 1
ATOM 571 C CA . LYS A 1 72 ? 17.165 2.327 -2.022 1.00 97.69 72 LYS A CA 1
ATOM 572 C C . LYS A 1 72 ? 18.135 2.574 -3.178 1.00 97.69 72 LYS A C 1
ATOM 574 O O . LYS A 1 72 ? 18.327 3.725 -3.566 1.00 97.69 72 LYS A O 1
ATOM 579 N N . GLN A 1 73 ? 18.739 1.520 -3.728 1.00 97.81 73 GLN A N 1
ATOM 580 C CA . GLN A 1 73 ? 19.619 1.641 -4.896 1.00 97.81 73 GLN A CA 1
ATOM 581 C C . GLN A 1 73 ? 18.857 2.182 -6.111 1.00 97.81 73 GLN A C 1
ATOM 583 O O . GLN A 1 73 ? 19.301 3.138 -6.743 1.00 97.81 73 GLN A O 1
ATOM 588 N N . THR A 1 74 ? 17.671 1.634 -6.366 1.00 96.50 74 THR A N 1
ATOM 589 C CA . THR A 1 74 ? 16.794 2.031 -7.475 1.00 96.50 74 THR A CA 1
ATOM 590 C C . THR A 1 74 ? 16.310 3.474 -7.332 1.00 96.50 74 THR A C 1
ATOM 592 O O . THR A 1 74 ? 16.349 4.243 -8.289 1.00 96.50 74 THR A O 1
ATOM 595 N N . LEU A 1 75 ? 15.907 3.882 -6.123 1.00 95.44 75 LEU A N 1
ATOM 596 C CA . LEU A 1 75 ? 15.511 5.260 -5.825 1.00 95.44 75 LEU A CA 1
ATOM 597 C C . LEU A 1 75 ? 16.658 6.248 -6.073 1.00 95.44 75 LEU A C 1
ATOM 599 O O . LEU A 1 75 ? 16.437 7.316 -6.643 1.00 95.44 75 LEU A O 1
ATOM 603 N N . ASN A 1 76 ? 17.882 5.898 -5.670 1.00 95.94 76 ASN A N 1
ATOM 604 C CA . ASN A 1 76 ? 19.051 6.731 -5.939 1.00 95.94 76 ASN A CA 1
ATOM 605 C C . ASN A 1 76 ? 19.280 6.891 -7.447 1.00 95.94 76 ASN A C 1
ATOM 607 O O . ASN A 1 76 ? 19.483 8.012 -7.899 1.00 95.94 76 ASN A O 1
ATOM 611 N N . GLU A 1 77 ? 19.183 5.812 -8.229 1.00 94.81 77 GLU A N 1
ATOM 612 C CA . GLU A 1 77 ? 19.323 5.880 -9.689 1.00 94.81 77 GLU A CA 1
ATOM 613 C C . GLU A 1 77 ? 18.256 6.785 -10.325 1.00 94.81 77 GLU A C 1
ATOM 615 O O . GLU A 1 77 ? 18.596 7.679 -11.100 1.00 94.81 77 GLU A O 1
ATOM 620 N N . CYS A 1 78 ? 16.984 6.643 -9.933 1.00 92.25 78 CYS A N 1
ATOM 621 C CA . CYS A 1 78 ? 15.916 7.546 -10.371 1.00 92.25 78 CYS A CA 1
ATOM 622 C C . CYS A 1 78 ? 16.225 9.017 -10.046 1.00 92.25 78 CYS A C 1
ATOM 624 O O . CYS A 1 78 ? 16.046 9.890 -10.895 1.00 92.25 78 CYS A O 1
ATOM 626 N N . ASN A 1 79 ? 16.701 9.302 -8.831 1.00 91.38 79 ASN A N 1
ATOM 627 C CA . ASN A 1 79 ? 17.036 10.660 -8.405 1.00 91.38 79 ASN A CA 1
ATOM 628 C C . ASN A 1 79 ? 18.209 11.251 -9.197 1.00 91.38 79 ASN A C 1
ATOM 630 O O . ASN A 1 79 ? 18.152 12.417 -9.587 1.00 91.38 79 ASN A O 1
ATOM 634 N N . GLU A 1 80 ? 19.248 10.466 -9.483 1.00 91.12 80 GLU A N 1
ATOM 635 C CA . GLU A 1 80 ? 20.360 10.915 -10.329 1.00 91.12 80 GLU A CA 1
ATOM 636 C C . GLU A 1 80 ? 19.904 11.173 -11.774 1.00 91.12 80 GLU A C 1
ATOM 638 O O . GLU A 1 80 ? 20.285 12.183 -12.373 1.00 91.12 80 GLU A O 1
ATOM 643 N N . MET A 1 81 ? 19.005 10.342 -12.320 1.00 89.38 81 MET A N 1
ATOM 644 C CA . MET A 1 81 ? 18.408 10.601 -13.636 1.00 89.38 81 MET A CA 1
ATOM 645 C C . MET A 1 81 ? 17.678 11.952 -13.677 1.00 89.38 81 MET A C 1
ATOM 647 O O . MET A 1 81 ? 17.832 12.688 -14.659 1.00 89.38 81 MET A O 1
ATOM 651 N N . LEU A 1 82 ? 16.930 12.291 -12.620 1.00 85.75 82 LEU A N 1
ATOM 652 C CA . LEU A 1 82 ? 16.195 13.554 -12.505 1.00 85.75 82 LEU A CA 1
ATOM 653 C C . LEU A 1 82 ? 17.120 14.772 -12.361 1.00 85.75 82 LEU A C 1
ATOM 655 O O . LEU A 1 82 ? 16.910 15.762 -13.056 1.00 85.75 82 LEU A O 1
ATOM 659 N N . LYS A 1 83 ? 18.150 14.706 -11.507 1.00 83.62 83 LYS A N 1
ATOM 660 C CA . LYS A 1 83 ? 19.065 15.838 -11.242 1.00 83.62 83 LYS A CA 1
ATOM 661 C C . LYS A 1 83 ? 19.866 16.276 -12.458 1.00 83.62 83 LYS A C 1
ATOM 663 O O . LYS A 1 83 ? 20.159 17.452 -12.619 1.00 83.62 83 LYS A O 1
ATOM 668 N N . HIS A 1 84 ? 20.290 15.329 -13.286 1.00 71.69 84 HIS A N 1
ATOM 669 C CA . HIS A 1 84 ? 21.258 15.635 -14.332 1.00 71.69 84 HIS A CA 1
ATOM 670 C C . HIS A 1 84 ? 20.634 16.202 -15.617 1.00 71.69 84 HIS A C 1
ATOM 672 O O . HIS A 1 84 ? 21.371 16.416 -16.577 1.00 71.69 84 HIS A O 1
ATOM 678 N N . ASN A 1 85 ? 19.301 16.350 -15.715 1.00 66.19 85 ASN A N 1
ATOM 679 C CA . ASN A 1 85 ? 18.633 16.545 -17.012 1.00 66.19 85 ASN A CA 1
ATOM 680 C C . ASN A 1 85 ? 17.355 17.404 -16.955 1.00 66.19 85 ASN A C 1
ATOM 682 O O . ASN A 1 85 ? 16.267 16.934 -17.293 1.00 66.19 85 ASN A O 1
ATOM 686 N N . ASP A 1 86 ? 17.522 18.691 -16.636 1.00 56.47 86 ASP A N 1
ATOM 687 C CA . ASP A 1 86 ? 16.465 19.712 -16.474 1.00 56.47 86 ASP A CA 1
ATOM 688 C C . ASP A 1 86 ? 15.519 19.920 -17.678 1.00 56.47 86 ASP A C 1
ATOM 690 O O . ASP A 1 86 ? 14.523 20.631 -17.565 1.00 56.47 86 ASP A O 1
ATOM 694 N N . ARG A 1 87 ? 15.800 19.327 -18.847 1.00 59.41 87 ARG A N 1
ATOM 695 C CA . ARG A 1 87 ? 14.999 19.489 -20.080 1.00 59.41 87 ARG A CA 1
ATOM 696 C C . ARG A 1 87 ? 14.219 18.243 -20.504 1.00 59.41 87 ARG A C 1
ATOM 698 O O . ARG A 1 87 ? 13.627 18.252 -21.580 1.00 59.41 87 ARG A O 1
ATOM 705 N N . TRP A 1 88 ? 14.231 17.173 -19.708 1.00 62.94 88 TRP A N 1
ATOM 706 C CA . TRP A 1 88 ? 13.540 15.926 -20.049 1.00 62.94 88 TRP A CA 1
ATOM 707 C C . TRP A 1 88 ? 12.219 15.775 -19.294 1.00 62.94 88 TRP A C 1
ATOM 709 O O . TRP A 1 88 ? 12.143 16.029 -18.093 1.00 62.94 88 TRP A O 1
ATOM 719 N N . TYR A 1 89 ? 11.179 15.320 -19.995 1.00 65.81 89 TYR A N 1
ATOM 720 C CA . TYR A 1 89 ? 9.916 14.946 -19.366 1.00 65.81 89 TYR A CA 1
ATOM 721 C C . TYR A 1 89 ? 10.035 13.540 -18.774 1.00 65.81 89 TYR A C 1
ATOM 723 O O . TYR A 1 89 ? 10.264 12.572 -19.501 1.00 65.81 89 TYR A O 1
ATOM 731 N N . TYR A 1 90 ? 9.864 13.437 -17.458 1.00 66.81 90 TYR A N 1
ATOM 732 C CA . TYR A 1 90 ? 9.778 12.165 -16.752 1.00 66.81 90 TYR A CA 1
ATOM 733 C C . TYR A 1 90 ? 8.322 11.906 -16.367 1.00 66.81 90 TYR A C 1
ATOM 735 O O . TYR A 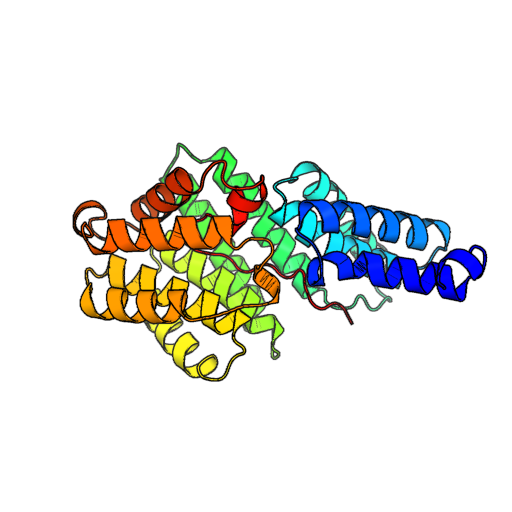1 90 ? 7.776 12.658 -15.550 1.00 66.81 90 TYR A O 1
ATOM 743 N N . PRO A 1 91 ? 7.674 10.881 -16.947 1.00 65.44 91 PRO A N 1
ATOM 744 C CA . PRO A 1 91 ? 6.287 10.584 -16.627 1.00 65.44 91 PRO A CA 1
ATOM 745 C C . PRO A 1 91 ? 6.164 10.205 -15.152 1.00 65.44 91 PRO A C 1
ATOM 747 O O . PRO A 1 91 ? 7.026 9.543 -14.592 1.00 65.44 91 PRO A O 1
ATOM 750 N N . SER A 1 92 ? 5.070 10.593 -14.507 1.00 69.69 92 SER A N 1
ATOM 751 C CA . SER A 1 92 ? 4.721 10.075 -13.180 1.00 69.69 92 SER A CA 1
ATOM 752 C C . SER A 1 92 ? 5.717 10.366 -12.035 1.00 69.69 92 SER A C 1
ATOM 754 O O . SER A 1 92 ? 5.880 9.535 -11.141 1.00 69.69 92 SER A O 1
ATOM 756 N N . ARG A 1 93 ? 6.345 11.554 -11.999 1.00 79.62 93 ARG A N 1
ATOM 757 C CA . ARG A 1 93 ? 7.260 11.991 -10.912 1.00 79.62 93 ARG A CA 1
ATOM 758 C C . ARG A 1 93 ? 6.706 11.761 -9.499 1.00 79.62 93 ARG A C 1
ATOM 760 O O . ARG A 1 93 ? 7.430 11.303 -8.621 1.00 79.62 93 ARG A O 1
ATOM 767 N N . TYR A 1 94 ? 5.407 11.975 -9.320 1.00 79.88 94 TYR A N 1
ATOM 768 C CA . TYR A 1 94 ? 4.684 11.726 -8.072 1.00 79.88 94 TYR A CA 1
ATOM 769 C C . TYR A 1 94 ? 4.871 10.307 -7.514 1.00 79.88 94 TYR A C 1
ATOM 771 O O . TYR A 1 94 ? 4.792 10.101 -6.309 1.00 79.88 94 TYR A O 1
ATOM 779 N N . LYS A 1 95 ? 5.119 9.306 -8.370 1.00 82.25 95 LYS A N 1
ATOM 780 C CA . LYS A 1 95 ? 5.363 7.924 -7.943 1.00 82.25 95 LYS A CA 1
ATOM 781 C C . LYS A 1 95 ? 6.679 7.799 -7.220 1.00 82.25 95 LYS A C 1
ATOM 783 O O . LYS A 1 95 ? 6.787 7.035 -6.266 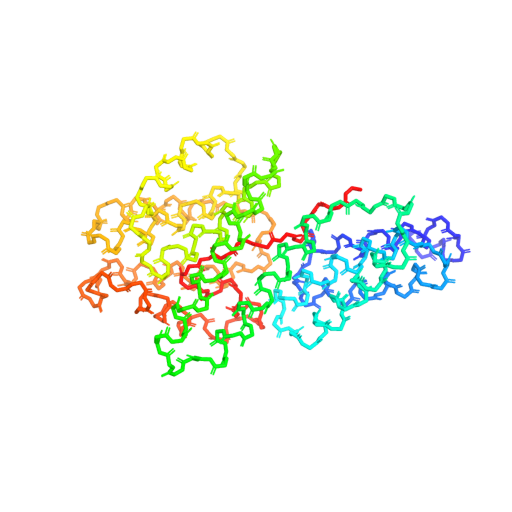1.00 82.25 95 LYS A O 1
ATOM 788 N N . LEU A 1 96 ? 7.682 8.516 -7.717 1.00 87.62 96 LEU A N 1
ATOM 789 C CA . LEU A 1 96 ? 8.981 8.552 -7.084 1.00 87.62 96 LEU A CA 1
ATOM 790 C C . LEU A 1 96 ? 8.859 9.220 -5.719 1.00 87.62 96 LEU A C 1
ATOM 792 O O . LEU A 1 96 ? 9.348 8.658 -4.747 1.00 87.62 96 LEU A O 1
ATOM 796 N N . ASP A 1 97 ? 8.126 10.333 -5.641 1.00 88.31 97 ASP A N 1
ATOM 797 C CA . ASP A 1 97 ? 7.859 11.028 -4.381 1.00 88.31 97 ASP A CA 1
ATOM 798 C C . ASP A 1 97 ? 7.093 10.119 -3.399 1.00 88.31 97 ASP A C 1
ATOM 800 O O . ASP A 1 97 ? 7.521 9.941 -2.257 1.00 88.31 97 ASP A O 1
ATOM 804 N N . ASN A 1 98 ? 6.036 9.439 -3.864 1.00 89.81 98 ASN A N 1
ATOM 805 C CA . ASN A 1 98 ? 5.279 8.466 -3.074 1.00 89.81 98 ASN A CA 1
ATOM 806 C C . ASN A 1 98 ? 6.179 7.354 -2.522 1.00 89.81 98 ASN A C 1
ATOM 808 O O . ASN A 1 98 ? 6.214 7.098 -1.319 1.00 89.81 98 ASN A O 1
ATOM 812 N N . ASN A 1 99 ? 6.935 6.704 -3.406 1.00 91.75 99 ASN A N 1
ATOM 813 C CA . ASN A 1 99 ? 7.789 5.580 -3.044 1.00 91.75 99 ASN A CA 1
ATOM 814 C C . ASN A 1 99 ? 8.970 6.018 -2.171 1.00 91.75 99 ASN A C 1
ATOM 816 O O . ASN A 1 99 ? 9.412 5.250 -1.322 1.00 91.75 99 ASN A O 1
ATOM 820 N N . GLN A 1 100 ? 9.462 7.248 -2.333 1.00 94.00 100 GLN A N 1
ATOM 821 C CA . GLN A 1 100 ? 10.490 7.830 -1.478 1.00 94.00 100 GLN A CA 1
ATOM 822 C C . GLN A 1 100 ? 9.983 8.015 -0.046 1.00 94.00 100 GLN A C 1
ATOM 824 O O . GLN A 1 100 ? 10.669 7.609 0.897 1.00 94.00 100 GLN A O 1
ATOM 829 N N . ILE A 1 101 ? 8.797 8.605 0.129 1.00 95.12 101 ILE A N 1
ATOM 830 C CA . ILE A 1 101 ? 8.193 8.795 1.455 1.00 95.12 101 ILE A CA 1
ATOM 831 C C . ILE A 1 101 ? 7.908 7.436 2.094 1.00 95.12 101 ILE A C 1
ATOM 833 O O . ILE A 1 101 ? 8.295 7.200 3.240 1.00 95.12 101 ILE A O 1
ATOM 837 N N . LEU A 1 102 ? 7.302 6.522 1.335 1.00 94.62 102 LEU A N 1
ATOM 838 C CA . LEU A 1 102 ? 6.950 5.184 1.794 1.00 94.62 102 LEU A CA 1
ATOM 839 C C . LEU A 1 102 ? 8.186 4.374 2.210 1.00 94.62 102 LEU A C 1
ATOM 841 O O . LEU A 1 102 ? 8.227 3.849 3.319 1.00 94.62 102 LEU A O 1
ATOM 845 N N . LEU A 1 103 ? 9.229 4.324 1.374 1.00 96.19 103 LEU A N 1
ATOM 846 C CA . LEU A 1 103 ? 10.479 3.625 1.690 1.00 96.19 103 LEU A CA 1
ATOM 847 C C . LEU A 1 103 ? 11.151 4.207 2.936 1.00 96.19 103 LEU A C 1
ATOM 849 O O . LEU A 1 103 ? 11.619 3.454 3.791 1.00 96.19 103 LEU A O 1
ATOM 853 N N . LYS A 1 104 ? 11.197 5.540 3.057 1.00 97.44 104 LYS A N 1
ATOM 854 C CA . LYS A 1 104 ? 11.753 6.205 4.240 1.00 97.44 104 LYS A CA 1
ATOM 855 C C . LYS A 1 104 ? 10.991 5.794 5.497 1.00 97.44 104 LYS A C 1
ATOM 857 O O . LYS A 1 104 ? 11.618 5.393 6.473 1.00 97.44 104 LYS A O 1
ATOM 862 N N . PHE A 1 105 ? 9.663 5.860 5.454 1.00 96.56 105 PHE A N 1
ATOM 863 C CA . PHE A 1 105 ? 8.818 5.465 6.572 1.00 96.56 105 PHE A CA 1
ATOM 864 C C . PHE A 1 105 ? 9.024 3.996 6.959 1.00 96.56 105 PHE A C 1
ATOM 866 O O . PHE A 1 105 ? 9.240 3.715 8.131 1.00 96.56 105 PHE A O 1
ATOM 873 N N . LEU A 1 106 ? 9.036 3.072 5.995 1.00 95.31 106 LEU A N 1
ATOM 874 C CA . LEU A 1 106 ? 9.218 1.639 6.257 1.00 95.31 106 LEU A CA 1
ATOM 875 C C . LEU A 1 106 ? 10.611 1.309 6.830 1.00 95.31 106 LEU A C 1
ATOM 877 O O . LEU A 1 106 ? 10.759 0.393 7.642 1.00 95.31 106 LEU A O 1
ATOM 881 N N . LEU A 1 107 ? 11.650 2.050 6.430 1.00 96.06 107 LEU A N 1
ATOM 882 C CA . LEU A 1 107 ? 12.988 1.943 7.023 1.00 96.06 107 LEU A CA 1
ATOM 883 C C . LEU A 1 107 ? 13.019 2.478 8.461 1.00 96.06 107 LEU A C 1
ATOM 885 O O . LEU A 1 107 ? 13.597 1.836 9.342 1.00 96.06 107 LEU A O 1
ATOM 889 N N . ASP A 1 108 ? 12.392 3.630 8.698 1.00 95.69 108 ASP A N 1
ATOM 890 C CA . ASP A 1 108 ? 12.297 4.241 10.023 1.00 95.69 108 ASP A CA 1
ATOM 891 C C . ASP A 1 108 ? 11.455 3.372 10.981 1.00 95.69 108 ASP A C 1
ATOM 893 O O . ASP A 1 108 ? 11.877 3.127 12.108 1.00 95.69 108 ASP A O 1
ATOM 897 N N . GLU A 1 109 ? 10.330 2.817 10.521 1.00 91.69 109 GLU A N 1
ATOM 898 C CA . GLU A 1 109 ? 9.494 1.848 11.251 1.00 91.69 109 GLU A CA 1
ATOM 899 C C . GLU A 1 109 ? 10.337 0.682 11.782 1.00 91.69 109 GLU A C 1
ATOM 901 O O . GLU A 1 109 ? 10.293 0.366 12.972 1.00 91.69 109 GLU A O 1
ATOM 906 N N . ARG A 1 110 ? 11.165 0.068 10.925 1.00 91.75 110 ARG A N 1
ATOM 907 C CA . ARG A 1 110 ? 12.044 -1.037 11.340 1.00 91.75 110 ARG A CA 1
ATOM 908 C C . ARG A 1 110 ? 13.088 -0.593 12.361 1.00 91.75 110 ARG A C 1
ATOM 910 O O . ARG A 1 110 ? 13.413 -1.350 13.275 1.00 91.75 110 ARG A O 1
ATOM 917 N N . ARG A 1 111 ? 13.626 0.618 12.209 1.00 95.12 111 ARG A N 1
ATOM 918 C CA . ARG A 1 111 ? 14.643 1.173 13.110 1.00 95.12 111 ARG A CA 1
ATOM 919 C C . ARG A 1 111 ? 14.081 1.474 14.499 1.00 95.12 111 ARG A C 1
ATOM 921 O O . ARG A 1 111 ? 14.773 1.243 15.489 1.00 95.12 111 ARG A O 1
ATOM 928 N N . TYR A 1 112 ? 12.852 1.974 14.566 1.00 94.69 112 TYR A N 1
ATOM 929 C CA . TYR A 1 112 ? 12.212 2.451 15.792 1.00 94.69 112 TYR A CA 1
ATOM 930 C C . TYR A 1 112 ? 11.138 1.496 16.324 1.00 94.69 112 TYR A C 1
ATOM 932 O O . TYR A 1 112 ? 10.318 1.888 17.142 1.00 94.69 112 TYR A O 1
ATOM 940 N N . LEU A 1 113 ? 11.162 0.217 15.931 1.00 89.62 113 LEU A N 1
ATOM 941 C CA . LEU A 1 113 ? 10.152 -0.775 16.326 1.00 89.62 113 LEU A CA 1
ATOM 942 C C . LEU A 1 113 ? 9.933 -0.875 17.850 1.00 89.62 113 LEU A C 1
ATOM 944 O O . LEU A 1 113 ? 8.832 -1.175 18.300 1.00 89.62 113 LEU A O 1
ATOM 948 N N . LYS A 1 114 ? 10.982 -0.634 18.648 1.00 91.50 114 LYS A N 1
ATOM 949 C CA . LYS A 1 114 ? 10.934 -0.668 20.123 1.00 91.50 114 LYS A CA 1
ATOM 950 C C . LYS A 1 114 ? 10.745 0.707 20.773 1.00 91.50 114 LYS A C 1
ATOM 952 O O . LYS A 1 114 ? 10.611 0.776 21.990 1.00 91.50 114 LYS A O 1
ATOM 957 N N . ASP A 1 115 ? 10.764 1.777 19.987 1.00 95.81 115 ASP A N 1
ATOM 958 C CA . ASP A 1 115 ? 10.642 3.160 20.444 1.00 95.81 115 ASP A CA 1
ATOM 959 C C . ASP A 1 115 ? 9.354 3.752 19.875 1.00 95.81 115 ASP A C 1
ATOM 961 O O . ASP A 1 115 ? 9.309 4.262 18.754 1.00 95.81 115 ASP A O 1
ATOM 965 N N . ARG A 1 116 ? 8.284 3.641 20.664 1.00 95.00 116 ARG A N 1
ATOM 966 C CA . ARG A 1 116 ? 6.945 4.083 20.275 1.00 95.00 116 ARG A CA 1
ATOM 967 C C . ARG A 1 116 ? 6.924 5.556 19.865 1.00 95.00 116 ARG A C 1
ATOM 969 O O . ARG A 1 116 ? 6.304 5.890 18.859 1.00 95.00 116 ARG A O 1
ATOM 976 N N . ASP A 1 117 ? 7.591 6.431 20.608 1.00 95.81 117 ASP A N 1
ATOM 977 C CA . ASP A 1 117 ? 7.523 7.872 20.358 1.00 95.81 117 ASP A CA 1
ATOM 978 C C . ASP A 1 117 ? 8.231 8.239 19.051 1.00 95.81 117 ASP A C 1
ATOM 980 O O . ASP A 1 117 ? 7.699 9.010 18.241 1.00 95.81 117 ASP A O 1
ATOM 984 N N . GLN A 1 118 ? 9.399 7.643 18.789 1.00 97.12 118 GLN A N 1
ATOM 985 C CA . GLN A 1 118 ? 10.096 7.832 17.515 1.00 97.12 118 GLN A CA 1
ATOM 986 C C . GLN A 1 118 ? 9.329 7.214 16.349 1.00 97.12 118 GLN A C 1
ATOM 988 O O . GLN A 1 118 ? 9.221 7.836 15.292 1.00 97.12 118 GLN A O 1
ATOM 993 N N . TYR A 1 119 ? 8.734 6.039 16.550 1.00 96.25 119 TYR A N 1
ATOM 994 C CA . TYR A 1 119 ? 7.889 5.396 15.553 1.00 96.25 119 TYR A CA 1
ATOM 995 C C . TYR A 1 119 ? 6.746 6.326 15.120 1.00 96.25 119 TYR A C 1
ATOM 997 O O . TYR A 1 119 ? 6.579 6.611 13.930 1.00 96.25 119 TYR A O 1
ATOM 1005 N N . LEU A 1 120 ? 5.966 6.834 16.081 1.00 96.56 120 LEU A N 1
ATOM 1006 C CA . LEU A 1 120 ? 4.821 7.706 15.800 1.00 96.56 120 LEU A CA 1
ATOM 1007 C C . LEU A 1 120 ? 5.272 9.051 15.215 1.00 96.56 120 LEU A C 1
ATOM 1009 O O . LEU A 1 120 ? 4.608 9.603 14.337 1.00 96.56 120 LEU A O 1
ATOM 1013 N N . THR A 1 121 ? 6.440 9.549 15.627 1.00 97.44 121 THR A N 1
ATOM 1014 C CA . THR A 1 121 ? 7.065 10.735 15.024 1.00 97.44 121 THR A CA 1
ATOM 1015 C C . THR A 1 121 ? 7.393 10.514 13.546 1.00 97.44 121 THR A C 1
ATOM 1017 O O . THR A 1 121 ? 7.149 11.400 12.724 1.00 97.44 121 THR A O 1
ATOM 1020 N N . CYS A 1 122 ? 7.921 9.346 13.178 1.00 97.44 122 CYS A N 1
ATOM 1021 C CA . CYS A 1 122 ? 8.192 8.996 11.785 1.00 97.44 122 CYS A CA 1
ATOM 1022 C C . CYS A 1 122 ? 6.902 8.829 10.971 1.00 97.44 122 CYS A C 1
ATOM 1024 O O . CYS A 1 122 ? 6.831 9.352 9.858 1.00 97.44 122 CYS A O 1
ATOM 1026 N N . ALA A 1 123 ? 5.865 8.201 11.537 1.00 97.31 123 ALA A N 1
ATOM 1027 C CA . ALA A 1 123 ? 4.546 8.115 10.906 1.00 97.31 123 ALA A CA 1
ATOM 1028 C C . ALA A 1 123 ? 3.960 9.510 10.620 1.00 97.31 123 ALA A C 1
ATOM 1030 O O . ALA A 1 123 ? 3.542 9.786 9.496 1.00 97.31 123 ALA A O 1
ATOM 1031 N N . LYS A 1 124 ? 4.025 10.426 11.596 1.00 97.81 124 LYS A N 1
ATOM 1032 C CA . LYS A 1 124 ? 3.586 11.819 11.430 1.00 97.81 124 LYS A CA 1
ATOM 1033 C C . LYS A 1 124 ? 4.363 12.553 10.337 1.00 97.81 124 LYS A C 1
ATOM 1035 O O . LYS A 1 124 ? 3.756 13.218 9.504 1.00 97.81 124 LYS A O 1
ATOM 1040 N N . LYS A 1 125 ? 5.695 12.433 10.315 1.00 97.88 125 LYS A N 1
ATOM 1041 C CA . LYS A 1 125 ? 6.535 13.059 9.275 1.00 97.88 125 LYS A CA 1
ATOM 1042 C C . LYS A 1 125 ? 6.171 12.564 7.876 1.00 97.88 125 LYS A C 1
ATOM 1044 O O . LYS A 1 125 ? 6.105 13.365 6.951 1.00 97.88 125 LYS A O 1
ATOM 1049 N N . ALA A 1 126 ? 5.931 11.264 7.728 1.00 97.31 126 ALA A N 1
ATOM 1050 C CA . ALA A 1 126 ? 5.534 10.681 6.454 1.00 97.31 126 ALA A CA 1
ATOM 1051 C C . ALA A 1 126 ? 4.129 11.137 6.025 1.00 97.31 126 ALA A C 1
ATOM 1053 O O . ALA A 1 126 ? 3.953 11.528 4.875 1.00 97.31 126 ALA A O 1
ATOM 1054 N N . ALA A 1 127 ? 3.162 11.186 6.947 1.00 96.56 127 ALA A N 1
ATOM 1055 C CA . ALA A 1 127 ? 1.832 11.727 6.667 1.00 96.56 127 ALA A CA 1
ATOM 1056 C C . ALA A 1 127 ? 1.891 13.193 6.206 1.00 96.56 127 ALA A C 1
ATOM 1058 O O . ALA A 1 127 ? 1.286 13.543 5.199 1.00 96.56 127 ALA A O 1
ATOM 1059 N N . MET A 1 128 ? 2.668 14.042 6.887 1.00 95.25 128 MET A N 1
ATOM 1060 C CA . MET A 1 128 ? 2.848 15.441 6.476 1.00 95.25 128 MET A CA 1
ATOM 1061 C C . MET A 1 128 ? 3.437 15.552 5.063 1.00 95.25 128 MET A C 1
ATOM 1063 O O . MET A 1 128 ? 2.921 16.312 4.252 1.00 95.25 128 MET A O 1
ATOM 1067 N N . ALA A 1 129 ? 4.447 14.742 4.738 1.00 94.44 129 ALA A N 1
ATOM 1068 C CA . ALA A 1 129 ? 5.032 14.727 3.398 1.00 94.44 129 ALA A CA 1
ATOM 1069 C C . ALA A 1 129 ? 4.026 14.286 2.316 1.00 94.44 129 ALA A C 1
ATOM 1071 O O . ALA A 1 129 ? 4.029 14.835 1.218 1.00 94.44 129 ALA A O 1
ATOM 1072 N N . PHE A 1 130 ? 3.140 13.326 2.607 1.00 92.94 130 PHE A N 1
ATOM 1073 C CA . PHE A 1 130 ? 2.067 12.963 1.675 1.00 92.94 130 PHE A CA 1
ATOM 1074 C C . PHE A 1 130 ? 1.031 14.082 1.512 1.00 92.94 130 PHE A C 1
ATOM 1076 O O . PHE A 1 130 ? 0.613 14.353 0.387 1.00 92.94 130 PHE A O 1
ATOM 1083 N N . SER A 1 131 ? 0.668 14.770 2.600 1.00 90.75 131 SER A N 1
ATOM 1084 C CA . SER A 1 131 ? -0.243 15.923 2.563 1.00 90.75 131 SER A CA 1
ATOM 1085 C C . SER A 1 131 ? 0.283 17.034 1.648 1.00 90.75 131 SER A C 1
ATOM 1087 O O . SER A 1 131 ? -0.472 17.572 0.844 1.00 90.75 131 SER A O 1
ATOM 1089 N N . GLU A 1 132 ? 1.585 17.331 1.708 1.00 89.12 132 GLU A N 1
ATOM 1090 C CA . GLU A 1 132 ? 2.230 18.313 0.824 1.00 89.12 132 GLU A CA 1
ATOM 1091 C C . GLU A 1 132 ? 2.123 17.919 -0.658 1.00 89.12 132 GLU A C 1
ATOM 1093 O O . GLU A 1 132 ? 1.965 18.782 -1.521 1.00 89.12 132 GLU A O 1
ATOM 1098 N N . ILE A 1 133 ? 2.167 16.622 -0.991 1.00 85.19 133 ILE A N 1
ATOM 1099 C CA . ILE A 1 133 ? 1.955 16.182 -2.378 1.00 85.19 133 ILE A CA 1
ATOM 1100 C C . ILE A 1 133 ? 0.489 16.369 -2.786 1.00 85.19 133 ILE A C 1
ATOM 1102 O O . ILE A 1 133 ? 0.226 16.824 -3.899 1.00 85.19 133 ILE A O 1
ATOM 1106 N N . MET A 1 134 ? -0.462 16.051 -1.903 1.00 82.00 134 MET A N 1
ATOM 1107 C CA . MET A 1 134 ? -1.897 16.163 -2.193 1.00 82.00 134 MET A CA 1
ATOM 1108 C C . MET A 1 134 ? -2.338 17.598 -2.489 1.00 82.00 134 MET A C 1
ATOM 1110 O O . MET A 1 134 ? -3.130 17.805 -3.404 1.00 82.00 134 MET A O 1
ATOM 1114 N N . GLU A 1 135 ? -1.809 18.590 -1.767 1.00 76.31 135 GLU A N 1
ATOM 1115 C CA . GLU A 1 135 ? -2.108 20.011 -2.015 1.00 76.31 135 GLU A CA 1
ATOM 1116 C C . GLU A 1 135 ? -1.715 20.464 -3.432 1.00 76.31 135 GLU A C 1
ATOM 1118 O O . GLU A 1 135 ? -2.263 21.431 -3.961 1.00 76.31 135 GLU A O 1
ATOM 1123 N N . ASN A 1 136 ? -0.797 19.735 -4.069 1.00 68.38 136 ASN A N 1
ATOM 1124 C CA . ASN A 1 136 ? -0.202 20.089 -5.347 1.00 68.38 136 ASN A CA 1
ATOM 1125 C C . ASN A 1 136 ? -0.747 19.287 -6.553 1.00 68.38 136 ASN A C 1
ATOM 1127 O O . ASN A 1 136 ? -0.267 19.513 -7.666 1.00 68.38 136 ASN A O 1
ATOM 1131 N N . GLN A 1 137 ? -1.717 18.364 -6.397 1.00 62.09 137 GLN A N 1
ATOM 1132 C CA . GLN A 1 137 ? -2.166 17.463 -7.488 1.00 62.09 137 GLN A CA 1
ATOM 1133 C C . GLN A 1 137 ? -3.692 17.384 -7.700 1.00 62.09 137 GLN A C 1
ATOM 1135 O O . GLN A 1 137 ? -4.465 17.616 -6.777 1.00 62.09 137 GLN A O 1
ATOM 1140 N N . ARG A 1 138 ? -4.126 17.080 -8.943 1.00 54.53 138 ARG A N 1
ATOM 1141 C CA . ARG A 1 138 ? -5.540 17.138 -9.398 1.00 54.53 138 ARG A CA 1
ATOM 1142 C C . ARG A 1 138 ? -6.172 15.828 -9.926 1.00 54.53 138 ARG A C 1
ATOM 1144 O O . ARG A 1 138 ? -7.382 15.836 -10.102 1.00 54.53 138 ARG A O 1
ATOM 1151 N N . ASP A 1 139 ? -5.433 14.730 -10.127 1.00 53.16 139 ASP A N 1
ATOM 1152 C CA . ASP A 1 139 ? -5.952 13.488 -10.763 1.00 53.16 139 ASP A CA 1
ATOM 1153 C C . ASP A 1 139 ? -5.824 12.233 -9.865 1.00 53.16 139 ASP A C 1
ATOM 1155 O O . ASP A 1 139 ? -5.160 12.323 -8.838 1.00 53.16 139 ASP A O 1
ATOM 1159 N N . GLU A 1 140 ? -6.403 11.077 -10.271 1.00 51.62 140 GLU A N 1
ATOM 1160 C CA . GLU A 1 140 ? -6.467 9.718 -9.630 1.00 51.62 140 GLU A CA 1
ATOM 1161 C C . GLU A 1 140 ? -5.247 9.281 -8.800 1.00 51.62 140 GLU A C 1
ATOM 1163 O O . GLU A 1 140 ? -5.342 8.545 -7.817 1.00 51.62 140 GLU A O 1
ATOM 1168 N N . VAL A 1 141 ? -4.078 9.772 -9.194 1.00 58.06 141 VAL A N 1
ATOM 1169 C CA . VAL A 1 141 ? -2.827 9.792 -8.433 1.00 58.06 141 VAL A CA 1
ATOM 1170 C C . VAL A 1 141 ? -3.012 10.229 -6.967 1.00 58.06 141 VAL A C 1
ATOM 1172 O O . VAL A 1 141 ? -2.250 9.818 -6.088 1.00 58.06 141 VAL A O 1
ATOM 1175 N N . SER A 1 142 ? -4.049 11.018 -6.701 1.00 68.56 142 SER A N 1
ATOM 1176 C CA . SER A 1 142 ? -4.484 11.495 -5.399 1.00 68.56 142 SER A CA 1
ATOM 1177 C C . SER A 1 142 ? -4.934 10.370 -4.472 1.00 68.56 142 SER A C 1
ATOM 1179 O O . SER A 1 142 ? -4.674 10.473 -3.280 1.00 68.56 142 SER A O 1
ATOM 1181 N N . HIS A 1 143 ? -5.538 9.284 -4.969 1.00 85.19 143 HIS A N 1
ATOM 1182 C CA . HIS A 1 143 ? -6.159 8.273 -4.106 1.00 85.19 143 HIS A CA 1
ATOM 1183 C C . HIS A 1 143 ? -5.117 7.426 -3.371 1.00 85.19 143 HIS A C 1
ATOM 1185 O O . HIS A 1 143 ? -5.221 7.231 -2.165 1.00 85.19 143 HIS A O 1
ATOM 1191 N N . VAL A 1 144 ? -4.061 6.980 -4.061 1.00 87.69 144 VAL A N 1
ATOM 1192 C CA . VAL A 1 144 ? -2.960 6.212 -3.438 1.00 87.69 144 VAL A CA 1
ATOM 1193 C C . VAL A 1 144 ? -2.247 7.054 -2.375 1.00 87.69 144 VAL A C 1
ATOM 1195 O O . VAL A 1 144 ? -1.979 6.612 -1.258 1.00 87.69 144 VAL A O 1
ATOM 1198 N N . ILE A 1 145 ? -1.962 8.311 -2.714 1.00 89.44 145 ILE A N 1
ATOM 1199 C CA . ILE A 1 145 ? -1.310 9.250 -1.799 1.00 89.44 145 ILE A CA 1
ATOM 1200 C C . ILE A 1 145 ? -2.225 9.545 -0.604 1.00 89.44 145 ILE A C 1
ATOM 1202 O O . ILE A 1 145 ? -1.756 9.540 0.534 1.00 89.44 145 ILE A O 1
ATOM 1206 N N . LEU A 1 146 ? -3.526 9.720 -0.847 1.00 91.19 146 LEU A N 1
ATOM 1207 C CA . LEU A 1 146 ? -4.550 9.907 0.176 1.00 91.19 146 LEU A CA 1
ATOM 1208 C C . LEU A 1 146 ? -4.623 8.705 1.118 1.00 91.19 146 LEU A C 1
ATOM 1210 O O . LEU A 1 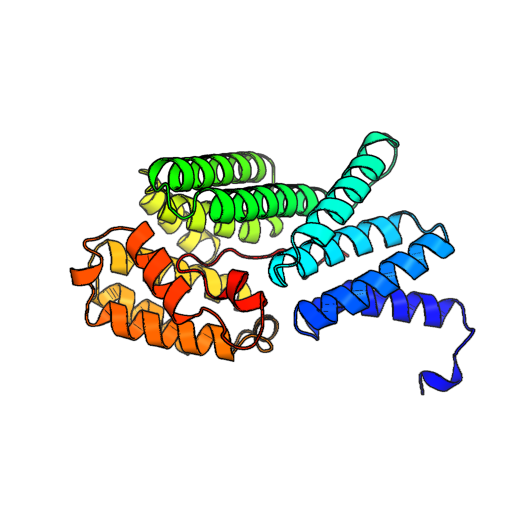146 ? -4.596 8.899 2.327 1.00 91.19 146 LEU A O 1
ATOM 1214 N N . PHE A 1 147 ? -4.656 7.469 0.619 1.00 93.25 147 PHE A N 1
ATOM 1215 C CA . PHE A 1 147 ? -4.685 6.287 1.484 1.00 93.25 147 PHE A CA 1
ATOM 1216 C C . PHE A 1 147 ? -3.421 6.151 2.329 1.00 93.25 147 PHE A C 1
ATOM 1218 O O . PHE A 1 147 ? -3.504 5.837 3.519 1.00 93.25 147 PHE A O 1
ATOM 1225 N N . ASN A 1 148 ? -2.258 6.466 1.758 1.00 94.50 148 ASN A N 1
ATOM 1226 C CA . ASN A 1 148 ? -1.009 6.495 2.512 1.00 94.50 148 ASN A CA 1
ATOM 1227 C C . ASN A 1 148 ? -1.030 7.570 3.606 1.00 94.50 148 ASN A C 1
ATOM 1229 O O . ASN A 1 148 ? -0.642 7.304 4.747 1.00 94.50 148 ASN A O 1
ATOM 1233 N N . TYR A 1 149 ? -1.541 8.758 3.286 1.00 95.25 149 TYR A N 1
ATOM 1234 C CA . TYR A 1 149 ? -1.766 9.835 4.243 1.00 95.25 149 TYR A CA 1
ATOM 1235 C C . TYR A 1 149 ? -2.740 9.431 5.359 1.00 95.25 149 TYR A C 1
ATOM 1237 O O . TYR A 1 149 ? -2.414 9.601 6.535 1.00 95.25 149 TYR A O 1
ATOM 1245 N N . LEU A 1 150 ? -3.906 8.878 5.019 1.00 96.25 150 LEU A N 1
ATOM 1246 C CA . LEU A 1 150 ? -4.955 8.506 5.971 1.00 96.25 150 LEU A CA 1
ATOM 1247 C C . LEU A 1 150 ? -4.498 7.380 6.895 1.00 96.25 150 LEU A C 1
ATOM 1249 O O . LEU A 1 150 ? -4.646 7.497 8.109 1.00 96.25 150 LEU A O 1
ATOM 1253 N N . GLY A 1 151 ? -3.891 6.322 6.349 1.00 96.56 151 GLY A N 1
ATOM 1254 C CA . GLY A 1 151 ? -3.386 5.198 7.137 1.00 96.56 151 GLY A CA 1
ATOM 1255 C C . GLY A 1 151 ? -2.323 5.628 8.147 1.00 96.56 151 GLY A C 1
ATOM 1256 O O . GLY A 1 151 ? -2.366 5.229 9.312 1.00 96.56 151 GLY A O 1
ATOM 1257 N N . LEU A 1 152 ? -1.400 6.504 7.740 1.00 97.50 152 LEU A N 1
ATOM 1258 C CA . LEU A 1 152 ? -0.404 7.069 8.652 1.00 97.50 152 LEU A CA 1
ATOM 1259 C C . LEU A 1 152 ? -1.022 8.046 9.656 1.00 97.50 152 LEU A C 1
ATOM 1261 O O . LEU A 1 152 ? -0.619 8.048 10.819 1.00 97.50 152 LEU A O 1
ATOM 1265 N N . SER A 1 153 ? -2.010 8.838 9.239 1.00 97.38 153 SER A N 1
ATOM 1266 C CA . SER A 1 153 ? -2.727 9.781 10.104 1.00 97.38 153 SER A CA 1
ATOM 1267 C C . SER A 1 153 ? -3.544 9.099 11.191 1.00 97.38 153 SER A C 1
ATOM 1269 O O . SER A 1 153 ? -3.531 9.550 12.336 1.00 97.38 153 SER A O 1
ATOM 1271 N N . LEU A 1 154 ? -4.177 7.973 10.869 1.00 96.81 154 LEU A N 1
ATOM 1272 C CA . LEU A 1 154 ? -4.768 7.058 11.842 1.00 96.81 154 LEU A CA 1
ATOM 1273 C C . LEU A 1 154 ? -3.703 6.529 12.809 1.00 96.81 154 LEU A C 1
ATOM 1275 O O . LEU A 1 154 ? -3.873 6.622 14.023 1.00 96.81 154 LEU A O 1
ATOM 1279 N N . LEU A 1 155 ? -2.579 6.036 12.279 1.00 96.69 155 LEU A N 1
ATOM 1280 C CA . LEU A 1 155 ? -1.507 5.431 13.070 1.00 96.69 155 LEU A CA 1
ATOM 1281 C C . LEU A 1 155 ? -0.895 6.385 14.103 1.00 96.69 155 LEU A C 1
ATOM 1283 O O . LEU A 1 155 ? -0.685 5.975 15.242 1.00 96.69 155 LEU A O 1
ATOM 1287 N N . TYR A 1 156 ? -0.616 7.644 13.744 1.00 95.69 156 TYR A N 1
ATOM 1288 C CA . TYR A 1 156 ? -0.084 8.620 14.708 1.00 95.69 156 TYR A CA 1
ATOM 1289 C C . TYR A 1 156 ? -1.164 9.315 15.554 1.00 95.69 156 TYR A C 1
ATOM 1291 O O . TYR A 1 156 ? -0.820 10.071 16.463 1.00 95.69 156 TYR A O 1
ATOM 1299 N N . GLY A 1 157 ? -2.451 9.068 15.285 1.00 94.12 157 GLY A N 1
ATOM 1300 C CA . GLY A 1 157 ? -3.568 9.666 16.019 1.00 94.12 157 GLY A CA 1
ATOM 1301 C C . GLY A 1 157 ? -3.799 11.142 15.682 1.00 94.12 157 GLY A C 1
ATOM 1302 O O . GLY A 1 157 ? -3.885 11.984 16.579 1.00 94.12 157 GLY A O 1
ATOM 1303 N N . SER A 1 158 ? -3.865 11.487 14.392 1.00 95.19 158 SER A N 1
ATOM 1304 C CA . SER A 1 158 ? -4.170 12.853 13.953 1.00 95.19 158 SER A CA 1
ATOM 1305 C C . SER A 1 158 ? -5.509 13.342 14.503 1.00 95.19 158 SER A C 1
ATOM 1307 O O . SER A 1 158 ? -6.505 12.632 14.463 1.00 95.19 158 SER A O 1
ATOM 1309 N N . LYS A 1 159 ? -5.570 14.608 14.932 1.00 92.94 159 LYS A N 1
ATOM 1310 C CA . LYS A 1 159 ? -6.823 15.235 15.392 1.00 92.94 159 LYS A CA 1
ATOM 1311 C C . LYS A 1 159 ? -7.808 15.528 14.256 1.00 92.94 159 LYS A C 1
ATOM 1313 O O . LYS A 1 159 ? -8.984 15.743 14.522 1.00 92.94 159 LYS A O 1
ATOM 1318 N N . SER A 1 160 ? -7.329 15.594 13.016 1.00 93.19 160 SER A N 1
ATOM 1319 C CA . SER A 1 160 ? -8.156 15.845 11.831 1.00 93.19 160 SER A CA 1
ATOM 1320 C C . SER A 1 160 ? -8.744 14.572 11.223 1.00 93.19 160 SER A C 1
ATOM 1322 O O . SER A 1 160 ? -9.620 14.673 10.370 1.00 93.19 160 SER A O 1
ATOM 1324 N N . ILE A 1 161 ? -8.302 13.394 11.684 1.00 94.38 161 ILE A N 1
ATOM 1325 C CA . ILE A 1 161 ? -8.502 12.123 10.980 1.00 94.38 161 ILE A CA 1
ATOM 1326 C C . ILE A 1 161 ? -9.965 11.804 10.683 1.00 94.38 161 ILE A C 1
ATOM 1328 O O . ILE A 1 161 ? -10.275 11.330 9.599 1.00 94.38 161 ILE A O 1
ATOM 1332 N N . GLU A 1 162 ? -10.867 12.118 11.609 1.00 94.06 162 GLU A N 1
ATOM 1333 C CA . GLU A 1 162 ? -12.302 11.897 11.438 1.00 94.06 162 GLU A CA 1
ATOM 1334 C C . GLU A 1 162 ? -12.846 12.688 10.240 1.00 94.06 162 GLU A C 1
ATOM 1336 O O . GLU A 1 162 ? -13.481 12.121 9.355 1.00 94.06 162 GLU A O 1
ATOM 1341 N N . LYS A 1 163 ? -12.497 13.977 10.141 1.00 94.38 163 LYS A N 1
ATOM 1342 C CA . LYS A 1 163 ? -12.902 14.837 9.018 1.00 94.38 163 LYS A CA 1
ATOM 1343 C C . LYS A 1 163 ? -12.255 14.408 7.704 1.00 94.38 163 LYS A C 1
ATOM 1345 O O . LYS A 1 163 ? -12.896 14.475 6.657 1.00 94.38 163 LYS A O 1
ATOM 1350 N N . ASP A 1 164 ? -10.993 13.989 7.756 1.00 94.50 164 ASP A N 1
ATOM 1351 C CA . ASP A 1 164 ? -10.249 13.566 6.569 1.00 94.50 164 ASP A CA 1
ATOM 1352 C C . ASP A 1 164 ? -10.827 12.260 5.997 1.00 94.50 164 ASP A C 1
ATOM 1354 O O . ASP A 1 164 ? -10.989 12.138 4.782 1.00 94.50 164 ASP A O 1
ATOM 1358 N N . ILE A 1 165 ? -11.225 11.321 6.865 1.00 94.50 165 ILE A N 1
ATOM 1359 C CA . ILE A 1 165 ? -11.926 10.089 6.479 1.00 94.50 165 ILE A CA 1
ATOM 1360 C C . ILE A 1 165 ? -13.326 10.400 5.945 1.00 94.50 165 ILE A C 1
ATOM 1362 O O . ILE A 1 165 ? -13.688 9.893 4.888 1.00 94.50 165 ILE A O 1
ATOM 1366 N N . GLU A 1 166 ? -14.110 11.254 6.611 1.00 93.69 166 GLU A N 1
ATOM 1367 C CA . GLU A 1 166 ? -15.439 11.653 6.119 1.00 93.69 166 GLU A CA 1
ATOM 1368 C C . GLU A 1 166 ? -15.385 12.274 4.720 1.00 93.69 166 GLU A C 1
ATOM 1370 O O . GLU A 1 166 ? -16.273 12.043 3.895 1.00 93.69 166 GLU A O 1
ATOM 1375 N N . LYS A 1 167 ? -14.351 13.075 4.449 1.00 92.25 167 LYS A N 1
ATOM 1376 C CA . LYS A 1 167 ? -14.105 13.624 3.118 1.00 92.25 167 LYS A CA 1
ATOM 1377 C C . LYS A 1 167 ? -13.751 12.513 2.128 1.00 92.25 167 LYS A C 1
ATOM 1379 O O . LYS A 1 167 ? -14.375 12.437 1.076 1.00 92.25 167 LYS A O 1
ATOM 1384 N N . ALA A 1 168 ? -12.822 11.628 2.486 1.00 91.62 168 ALA A N 1
ATOM 1385 C CA . ALA A 1 168 ? -12.412 10.519 1.630 1.00 91.62 168 ALA A CA 1
ATOM 1386 C C . ALA A 1 168 ? -13.584 9.598 1.254 1.00 91.62 168 ALA A C 1
ATOM 1388 O O . ALA A 1 168 ? -13.690 9.206 0.101 1.00 91.62 168 ALA A O 1
ATOM 1389 N N . VAL A 1 169 ? -14.506 9.311 2.180 1.00 93.06 169 VAL A N 1
ATOM 1390 C CA . VAL A 1 169 ? -15.717 8.517 1.896 1.00 93.06 169 VAL A CA 1
ATOM 1391 C C . VAL A 1 169 ? -16.588 9.162 0.819 1.00 93.06 169 VAL A C 1
ATOM 1393 O O . VAL A 1 169 ? -17.136 8.458 -0.023 1.00 93.06 169 VAL A O 1
ATOM 1396 N N . LYS A 1 170 ? -16.722 10.493 0.831 1.00 89.62 170 LYS A N 1
ATOM 1397 C CA . LYS A 1 170 ? -17.495 11.224 -0.185 1.00 89.62 170 LYS A CA 1
ATOM 1398 C C . LYS A 1 170 ? -16.777 11.247 -1.528 1.00 89.62 170 LYS A C 1
ATOM 1400 O O . LYS A 1 170 ? -17.420 11.078 -2.554 1.00 89.62 170 LYS A O 1
ATOM 1405 N N . ASP A 1 171 ? -15.465 11.461 -1.504 1.00 87.00 171 ASP A N 1
ATOM 1406 C CA . ASP A 1 171 ? -14.656 11.596 -2.717 1.00 87.00 171 ASP A CA 1
ATOM 1407 C C . ASP A 1 171 ? -14.441 10.239 -3.419 1.00 87.00 171 ASP A C 1
ATOM 1409 O O . ASP A 1 171 ? -14.250 10.193 -4.631 1.00 87.00 171 ASP A O 1
ATOM 1413 N N . LEU A 1 172 ? -14.490 9.133 -2.668 1.00 87.81 172 LEU A N 1
ATOM 1414 C CA . LEU A 1 172 ? -14.175 7.783 -3.144 1.00 87.81 172 LEU A CA 1
ATOM 1415 C C . LEU A 1 172 ? -15.383 6.843 -3.198 1.00 87.81 172 LEU A C 1
ATOM 1417 O O . LEU A 1 172 ? -15.191 5.650 -3.413 1.00 87.81 172 LEU A O 1
ATOM 1421 N N . SER A 1 173 ? -16.615 7.325 -3.014 1.00 81.81 173 SER A N 1
ATOM 1422 C CA . SER A 1 173 ? -17.802 6.454 -2.978 1.00 81.81 173 SER A CA 1
ATOM 1423 C C . SER A 1 173 ? -17.990 5.623 -4.251 1.00 81.81 173 SER A C 1
ATOM 1425 O O . SER A 1 173 ? -18.469 4.497 -4.177 1.00 81.81 173 SER A O 1
ATOM 1427 N N . ASP A 1 174 ? -17.563 6.166 -5.394 1.00 83.31 174 ASP A N 1
ATOM 1428 C CA . ASP A 1 174 ? -17.694 5.544 -6.716 1.00 83.31 174 ASP A CA 1
ATOM 1429 C C . ASP A 1 174 ? -16.340 5.068 -7.283 1.00 83.31 174 ASP A C 1
ATOM 1431 O O . ASP A 1 174 ? -16.221 4.794 -8.478 1.00 83.31 174 ASP A O 1
ATOM 1435 N N . ALA A 1 175 ? -15.296 4.996 -6.447 1.00 85.19 175 ALA A N 1
ATOM 1436 C CA . ALA A 1 175 ? -13.984 4.501 -6.861 1.00 85.19 175 ALA A CA 1
ATOM 1437 C C . ALA A 1 175 ? -14.017 2.990 -7.158 1.00 85.19 175 ALA A C 1
ATOM 1439 O O . ALA A 1 175 ? -14.895 2.271 -6.676 1.00 85.19 175 ALA A O 1
ATOM 1440 N N . ASP A 1 176 ? -13.039 2.505 -7.929 1.00 87.88 176 ASP A N 1
ATOM 1441 C CA . ASP A 1 176 ? -12.923 1.084 -8.268 1.00 87.88 176 ASP A CA 1
ATOM 1442 C C . ASP A 1 176 ? -12.743 0.170 -7.038 1.00 87.88 176 ASP A C 1
ATOM 1444 O O . ASP A 1 176 ? -12.388 0.608 -5.941 1.00 87.88 176 ASP A O 1
ATOM 1448 N N . GLU A 1 177 ? -12.962 -1.136 -7.226 1.00 88.56 177 GLU A N 1
ATOM 1449 C CA . GLU A 1 177 ? -12.879 -2.139 -6.154 1.00 88.56 177 GLU A CA 1
ATOM 1450 C C . GLU A 1 177 ? -11.511 -2.173 -5.455 1.00 88.56 177 GLU A C 1
ATOM 1452 O O . GLU A 1 177 ? -11.437 -2.504 -4.268 1.00 88.56 177 GLU A O 1
ATOM 1457 N N . TYR A 1 178 ? -10.430 -1.816 -6.161 1.00 87.69 178 TYR A N 1
ATOM 1458 C CA . TYR A 1 178 ? -9.101 -1.739 -5.566 1.00 87.69 178 TYR A CA 1
ATOM 1459 C C . TYR A 1 178 ? -9.069 -0.642 -4.505 1.00 87.69 178 TYR A C 1
ATOM 1461 O O . TYR A 1 178 ? -8.697 -0.920 -3.367 1.00 87.69 178 TYR A O 1
ATOM 1469 N N . TYR A 1 179 ? -9.527 0.567 -4.823 1.00 88.88 179 TYR A N 1
ATOM 1470 C CA . TYR A 1 179 ? -9.603 1.661 -3.856 1.00 88.88 179 TYR A CA 1
ATOM 1471 C C . TYR A 1 179 ? -10.671 1.440 -2.778 1.00 88.88 179 TYR A C 1
ATOM 1473 O O . TYR A 1 179 ? -10.413 1.757 -1.614 1.00 88.88 179 TYR A O 1
ATOM 1481 N N . GLN A 1 180 ? -11.817 0.831 -3.112 1.00 91.62 180 GLN A N 1
ATOM 1482 C CA . GLN A 1 180 ? -12.828 0.456 -2.112 1.00 91.62 180 GLN A CA 1
ATOM 1483 C C . GLN A 1 180 ? -12.238 -0.446 -1.026 1.00 91.62 180 GLN A C 1
ATOM 1485 O O . GLN A 1 180 ? -12.534 -0.274 0.155 1.00 91.62 180 GLN A O 1
ATOM 1490 N N . TYR A 1 181 ? -11.348 -1.372 -1.391 1.00 92.88 181 TYR A N 1
ATOM 1491 C CA . TYR A 1 181 ? -10.706 -2.241 -0.412 1.00 92.88 181 TYR A CA 1
ATOM 1492 C C . TYR A 1 181 ? -9.900 -1.452 0.627 1.00 92.88 181 TYR A C 1
ATOM 1494 O O . TYR A 1 181 ? -10.072 -1.663 1.827 1.00 92.88 181 TYR A O 1
ATOM 1502 N N . PHE A 1 182 ? -9.042 -0.517 0.200 1.00 92.88 182 PHE A N 1
ATOM 1503 C CA . PHE A 1 182 ? -8.270 0.306 1.143 1.00 92.88 182 PHE A CA 1
ATOM 1504 C C . PHE A 1 182 ? -9.175 1.235 1.958 1.00 92.88 182 PHE A C 1
ATOM 1506 O O . PHE A 1 182 ? -8.926 1.432 3.148 1.00 92.88 182 PHE A O 1
ATOM 1513 N N . LEU A 1 183 ? -10.244 1.766 1.356 1.00 94.50 183 LEU A N 1
ATOM 1514 C CA . LEU A 1 183 ? -11.207 2.612 2.056 1.00 94.50 183 LEU A CA 1
ATOM 1515 C C . LEU A 1 183 ? -11.902 1.852 3.184 1.00 94.50 183 LEU A C 1
ATOM 1517 O O . LEU A 1 183 ? -11.852 2.289 4.333 1.00 94.50 183 LEU A O 1
ATOM 1521 N N . HIS A 1 184 ? -12.496 0.698 2.888 1.00 95.75 184 HIS A N 1
ATOM 1522 C CA . HIS A 1 184 ? -13.202 -0.088 3.896 1.00 95.75 184 HIS A CA 1
ATOM 1523 C C . HIS A 1 184 ? -12.253 -0.654 4.966 1.00 95.75 184 HIS A C 1
ATOM 1525 O O . HIS A 1 184 ? -12.656 -0.791 6.120 1.00 95.75 184 HIS A O 1
ATOM 1531 N N . ASP A 1 185 ? -10.975 -0.900 4.644 1.00 95.69 185 ASP A N 1
ATOM 1532 C CA . ASP A 1 185 ? -9.961 -1.305 5.631 1.00 95.69 185 ASP A CA 1
ATOM 1533 C C . ASP A 1 185 ? -9.675 -0.181 6.634 1.00 95.69 185 ASP A C 1
ATOM 1535 O O . ASP A 1 185 ? -9.619 -0.416 7.846 1.00 95.69 185 ASP A O 1
ATOM 1539 N N . LEU A 1 186 ? -9.578 1.059 6.147 1.00 96.19 186 LEU A N 1
ATOM 1540 C CA . LEU A 1 186 ? -9.424 2.237 6.997 1.00 96.19 186 LEU A CA 1
ATOM 1541 C C . LEU A 1 186 ? -10.682 2.525 7.817 1.00 96.19 186 LEU A C 1
ATOM 1543 O O . LEU A 1 186 ? -10.563 2.838 9.002 1.00 96.19 186 LEU A O 1
ATOM 1547 N N . LEU A 1 187 ? -11.872 2.396 7.224 1.00 97.19 187 LEU A N 1
ATOM 1548 C CA . LEU A 1 187 ? -13.144 2.589 7.926 1.00 97.19 187 LEU A CA 1
ATOM 1549 C C . LEU A 1 187 ? -13.335 1.555 9.034 1.00 97.19 187 LEU A C 1
ATOM 1551 O O . LEU A 1 187 ? -13.717 1.919 10.148 1.00 97.19 187 LEU A O 1
ATOM 1555 N N . PHE A 1 188 ? -12.995 0.292 8.762 1.00 97.94 188 PHE A N 1
ATOM 1556 C CA . PHE A 1 188 ? -12.956 -0.758 9.771 1.00 97.94 188 PHE A CA 1
ATOM 1557 C C . PHE A 1 188 ? -12.053 -0.358 10.941 1.00 97.94 188 PHE A C 1
ATOM 1559 O O . PHE A 1 188 ? -12.496 -0.345 12.093 1.00 97.94 188 PHE A O 1
ATOM 1566 N N . ALA A 1 189 ? -10.795 -0.012 10.650 1.00 97.44 189 ALA A N 1
ATOM 1567 C CA . ALA A 1 189 ? -9.813 0.322 11.673 1.00 97.44 189 ALA A CA 1
ATOM 1568 C C . ALA A 1 189 ? -10.252 1.540 12.500 1.00 97.44 189 ALA A C 1
ATOM 1570 O O . ALA A 1 189 ? -10.217 1.499 13.729 1.00 97.44 189 ALA A O 1
ATOM 1571 N N . HIS A 1 190 ? -10.718 2.601 11.839 1.00 97.50 190 HIS A N 1
ATOM 1572 C CA . HIS A 1 190 ? -11.204 3.818 12.485 1.00 97.50 190 HIS A CA 1
ATOM 1573 C C . HIS A 1 190 ? -12.394 3.542 13.412 1.00 97.50 190 HIS A C 1
ATOM 1575 O O . HIS A 1 190 ? -12.350 3.898 14.591 1.00 97.50 190 HIS A O 1
ATOM 1581 N N . ALA A 1 191 ? -13.423 2.845 12.921 1.00 97.44 191 ALA A N 1
ATOM 1582 C CA . ALA A 1 191 ? -14.597 2.503 13.718 1.00 97.44 191 ALA A CA 1
ATOM 1583 C C . ALA A 1 191 ? -14.235 1.616 14.918 1.00 97.44 191 ALA A C 1
ATOM 1585 O O . ALA A 1 191 ? -14.729 1.834 16.027 1.00 97.44 191 ALA A O 1
ATOM 1586 N N . LEU A 1 192 ? -13.340 0.642 14.725 1.00 97.38 192 LEU A N 1
ATOM 1587 C CA . LEU A 1 192 ? -12.890 -0.242 15.795 1.00 97.38 192 LEU A CA 1
ATOM 1588 C C . LEU A 1 192 ? -12.138 0.526 16.893 1.00 97.38 192 LEU A C 1
ATOM 1590 O O . LEU A 1 192 ? -12.377 0.288 18.077 1.00 97.38 192 LEU A O 1
ATOM 1594 N N . LEU A 1 193 ? -11.270 1.471 16.518 1.00 96.56 193 LEU A N 1
ATOM 1595 C CA . LEU A 1 193 ? -10.523 2.316 17.459 1.00 96.56 193 LEU A CA 1
ATOM 1596 C C . LEU A 1 193 ? -11.431 3.272 18.242 1.00 96.56 193 LEU A C 1
ATOM 1598 O O . LEU A 1 193 ? -11.151 3.574 19.398 1.00 96.56 193 LEU A O 1
ATOM 1602 N N . GLN A 1 194 ? -12.557 3.681 17.659 1.00 95.19 194 GLN A N 1
ATOM 1603 C CA . GLN A 1 194 ? -13.615 4.423 18.353 1.00 95.19 194 GLN A CA 1
ATOM 1604 C C . GLN A 1 194 ? -14.539 3.521 19.196 1.00 95.19 194 GLN A C 1
ATOM 1606 O O . 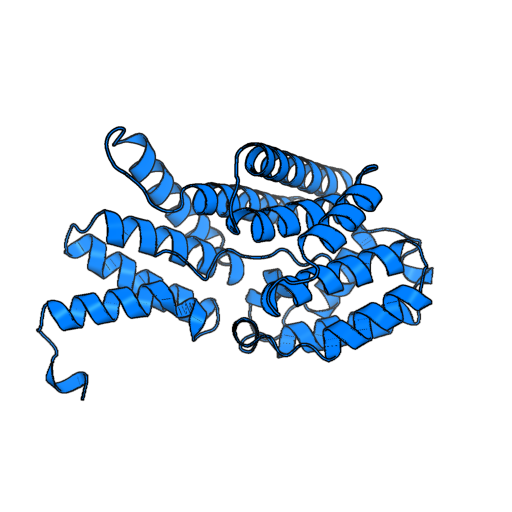GLN A 1 194 ? -15.539 3.987 19.740 1.00 95.19 194 GLN A O 1
ATOM 1611 N N . ASN A 1 195 ? -14.232 2.222 19.302 1.00 94.94 195 ASN A N 1
ATOM 1612 C CA . ASN A 1 195 ? -15.060 1.202 19.948 1.00 94.94 195 ASN A CA 1
ATOM 1613 C C . ASN A 1 195 ? -16.481 1.085 19.352 1.00 94.94 195 ASN A C 1
ATOM 1615 O O . ASN A 1 195 ? -17.410 0.605 20.004 1.00 94.94 195 ASN A O 1
ATOM 1619 N N . ASN A 1 196 ? -16.657 1.493 18.093 1.00 96.62 196 ASN A N 1
ATOM 1620 C CA . ASN A 1 196 ? -17.902 1.358 17.351 1.00 96.62 196 ASN A CA 1
ATOM 1621 C C . ASN A 1 196 ? -17.932 0.012 16.613 1.00 96.62 196 ASN A C 1
ATOM 1623 O O . ASN A 1 196 ? -17.753 -0.077 15.396 1.00 96.62 196 ASN A O 1
ATOM 1627 N N . THR A 1 197 ? -18.158 -1.060 17.373 1.00 96.69 197 THR A N 1
ATOM 1628 C CA . THR A 1 197 ? -18.151 -2.440 16.859 1.00 96.69 197 THR A CA 1
ATOM 1629 C C . THR A 1 197 ? -19.266 -2.711 15.847 1.00 96.69 197 THR A C 1
ATOM 1631 O O . THR A 1 197 ? -19.114 -3.572 14.984 1.00 96.69 197 THR A O 1
ATOM 1634 N N . VAL A 1 198 ? -20.368 -1.956 15.892 1.00 97.81 198 VAL A N 1
ATOM 1635 C CA . VAL A 1 198 ? -21.471 -2.087 14.927 1.00 97.81 198 VAL A CA 1
ATOM 1636 C C . VAL A 1 198 ? -21.038 -1.625 13.539 1.00 97.81 198 VAL A C 1
ATOM 1638 O O . VAL A 1 198 ? -21.284 -2.335 12.564 1.00 97.81 198 VAL A O 1
ATOM 1641 N N . ILE A 1 199 ? -20.398 -0.455 13.433 1.00 98.00 199 ILE A N 1
ATOM 1642 C CA . ILE A 1 199 ? -19.882 0.031 12.147 1.00 98.00 199 ILE A CA 1
ATOM 1643 C C . ILE A 1 199 ? -18.701 -0.830 11.707 1.00 98.00 199 ILE A C 1
ATOM 1645 O O . ILE A 1 199 ? -18.727 -1.336 10.591 1.00 98.00 199 ILE A O 1
ATOM 1649 N N . ALA A 1 200 ? -17.739 -1.107 12.593 1.00 98.12 200 ALA A N 1
ATOM 1650 C CA . ALA A 1 200 ? -16.597 -1.957 12.257 1.00 98.12 200 ALA A CA 1
ATOM 1651 C C . ALA A 1 200 ? -17.037 -3.330 11.708 1.00 98.12 200 ALA A C 1
ATOM 1653 O O . ALA A 1 200 ? -16.519 -3.791 10.697 1.00 98.12 200 ALA A O 1
ATOM 1654 N N . GLY A 1 201 ? -18.057 -3.964 12.296 1.00 98.44 201 GLY A N 1
ATOM 1655 C CA . GLY A 1 201 ? -18.600 -5.221 11.774 1.00 98.44 201 GLY A CA 1
ATOM 1656 C C . GLY A 1 201 ? -19.194 -5.106 10.365 1.00 98.44 201 GLY A C 1
ATOM 1657 O O . GLY A 1 201 ? -19.019 -6.015 9.554 1.00 98.44 201 GLY A O 1
ATOM 1658 N N . LYS A 1 202 ? -19.861 -3.990 10.043 1.00 98.38 202 LYS A N 1
ATOM 1659 C CA . LYS A 1 202 ? -20.376 -3.734 8.687 1.00 98.38 202 LYS A CA 1
ATOM 1660 C C . LYS A 1 202 ? -19.239 -3.574 7.681 1.00 98.38 202 LYS A C 1
ATOM 1662 O O . LYS A 1 202 ? -19.265 -4.241 6.652 1.00 98.38 202 LYS A O 1
ATOM 1667 N N . GLU A 1 203 ? -18.236 -2.764 8.011 1.00 97.88 203 GLU A N 1
ATOM 1668 C CA . GLU A 1 203 ? -17.073 -2.537 7.144 1.00 97.88 203 GLU A CA 1
ATOM 1669 C C . GLU A 1 203 ? -16.295 -3.834 6.889 1.00 97.88 203 GLU A C 1
ATOM 1671 O O . GLU A 1 203 ? -15.931 -4.129 5.753 1.00 97.88 203 GLU A O 1
ATOM 1676 N N . LEU A 1 204 ? -16.124 -4.682 7.912 1.00 97.62 204 LEU A N 1
ATOM 1677 C CA . LEU A 1 204 ? -15.468 -5.983 7.753 1.00 97.62 204 LEU A CA 1
ATOM 1678 C C . LEU A 1 204 ? -16.245 -6.929 6.828 1.00 97.62 204 LEU A C 1
ATOM 1680 O O . LEU A 1 204 ? -15.641 -7.669 6.051 1.00 97.62 204 LEU A O 1
ATOM 1684 N N . ASN A 1 205 ? -17.578 -6.916 6.894 1.00 97.81 205 ASN A N 1
ATOM 1685 C CA . ASN A 1 205 ? -18.405 -7.720 5.996 1.00 97.81 205 ASN A CA 1
ATOM 1686 C C . ASN A 1 205 ? -18.266 -7.258 4.541 1.00 97.81 205 ASN A C 1
ATOM 1688 O O . ASN A 1 205 ? -18.169 -8.103 3.651 1.00 97.81 205 ASN A O 1
ATOM 1692 N N . ILE A 1 206 ? -18.201 -5.943 4.308 1.00 96.12 206 ILE A N 1
ATOM 1693 C CA . ILE A 1 206 ? -17.948 -5.384 2.976 1.00 96.12 206 ILE A CA 1
ATOM 1694 C C . ILE A 1 206 ? -16.558 -5.814 2.492 1.00 96.12 206 ILE A C 1
ATOM 1696 O O . ILE A 1 206 ? -16.454 -6.422 1.427 1.00 96.12 206 ILE A O 1
ATOM 1700 N N . LEU A 1 207 ? -15.511 -5.631 3.306 1.00 93.12 207 LEU A N 1
ATOM 1701 C CA . LEU A 1 207 ? -14.137 -6.050 2.988 1.00 93.12 207 LEU A CA 1
ATOM 1702 C C . LEU A 1 207 ? -14.017 -7.517 2.581 1.00 93.12 207 LEU A C 1
ATOM 1704 O O . LEU A 1 207 ? -13.292 -7.845 1.645 1.00 93.12 207 LEU A O 1
ATOM 1708 N N . LYS A 1 208 ? -14.713 -8.411 3.290 1.00 93.81 208 LYS A N 1
ATOM 1709 C CA . LYS A 1 208 ? -14.717 -9.851 2.992 1.00 93.81 208 LYS A CA 1
ATOM 1710 C C . LYS A 1 208 ? -15.431 -10.187 1.677 1.00 93.81 208 LYS A C 1
ATOM 1712 O O . LYS A 1 208 ? -15.201 -11.267 1.138 1.00 93.81 208 LYS A O 1
ATOM 1717 N N . SER A 1 209 ? -16.298 -9.299 1.187 1.00 93.06 209 SER A N 1
ATOM 1718 C CA . SER A 1 209 ? -17.072 -9.487 -0.046 1.00 93.06 209 SER A CA 1
ATOM 1719 C C . SER A 1 209 ? -16.403 -8.924 -1.304 1.00 93.06 209 SER A C 1
ATOM 1721 O O . SER A 1 209 ? -16.738 -9.367 -2.399 1.00 93.06 209 SER A O 1
ATOM 1723 N N . LEU A 1 210 ? -15.452 -7.995 -1.158 1.00 91.38 210 LEU A N 1
ATOM 1724 C CA . LEU A 1 210 ? -14.715 -7.418 -2.283 1.00 91.38 210 LEU A CA 1
ATOM 1725 C C . LEU A 1 210 ? -13.757 -8.451 -2.896 1.00 91.38 210 LEU A C 1
ATOM 1727 O O . LEU A 1 210 ? -12.895 -9.006 -2.209 1.00 91.38 210 LEU A O 1
ATOM 1731 N N . ASP A 1 211 ? -13.870 -8.680 -4.204 1.00 86.12 211 ASP A N 1
ATOM 1732 C CA . ASP A 1 211 ? -12.874 -9.411 -4.991 1.00 86.12 211 ASP A CA 1
ATOM 1733 C C . ASP A 1 211 ? -12.024 -8.395 -5.741 1.00 86.12 211 ASP A C 1
ATOM 1735 O O . ASP A 1 211 ? -12.507 -7.754 -6.659 1.00 86.12 211 ASP A O 1
ATOM 1739 N N . VAL A 1 212 ? -10.759 -8.237 -5.355 1.00 84.12 212 VAL A N 1
ATOM 1740 C CA . VAL A 1 212 ? -9.854 -7.275 -5.992 1.00 84.12 212 VAL A CA 1
ATOM 1741 C C . VAL A 1 212 ? -8.854 -8.036 -6.862 1.00 84.12 212 VAL A C 1
ATOM 1743 O O . VAL A 1 212 ? -7.885 -8.583 -6.322 1.00 84.12 212 VAL A O 1
ATOM 1746 N N . PRO A 1 213 ? -9.023 -8.074 -8.203 1.00 82.81 213 PRO A N 1
ATOM 1747 C CA . PRO A 1 213 ? -8.165 -8.858 -9.090 1.00 82.81 213 PRO A CA 1
ATOM 1748 C C . PRO A 1 213 ? -6.669 -8.578 -8.917 1.00 82.81 213 PRO A C 1
ATOM 1750 O O . PRO A 1 213 ? -5.879 -9.519 -8.865 1.00 82.81 213 PRO A O 1
ATOM 1753 N N . LEU A 1 214 ? -6.298 -7.304 -8.745 1.00 80.19 214 LEU A N 1
ATOM 1754 C CA . LEU A 1 214 ? -4.910 -6.854 -8.568 1.00 80.19 214 LEU A CA 1
ATOM 1755 C C . LEU A 1 214 ? -4.255 -7.351 -7.270 1.00 80.19 214 LEU A C 1
ATOM 1757 O O . LEU A 1 214 ? -3.034 -7.357 -7.153 1.00 80.19 214 LEU A O 1
ATOM 1761 N N . LEU A 1 215 ? -5.054 -7.787 -6.296 1.00 83.81 215 LEU A N 1
ATOM 1762 C CA . LEU A 1 215 ? -4.597 -8.237 -4.983 1.00 83.81 215 LEU A CA 1
ATOM 1763 C C . LEU A 1 215 ? -4.693 -9.761 -4.809 1.00 83.81 215 LEU A C 1
ATOM 1765 O O . LEU A 1 215 ? -4.330 -10.289 -3.753 1.00 83.81 215 LEU A O 1
ATOM 1769 N N . ARG A 1 216 ? -5.154 -10.496 -5.834 1.00 87.81 216 ARG A N 1
ATOM 1770 C CA . ARG A 1 216 ? -5.395 -11.950 -5.757 1.00 87.81 216 ARG A CA 1
ATOM 1771 C C . ARG A 1 216 ? -4.143 -12.755 -5.425 1.00 87.81 216 ARG A C 1
ATOM 1773 O O . ARG A 1 216 ? -4.241 -13.733 -4.679 1.00 87.81 216 ARG A O 1
ATOM 1780 N N . GLU A 1 217 ? -2.982 -12.315 -5.904 1.00 89.44 217 GLU A N 1
ATOM 1781 C CA . GLU A 1 217 ? -1.685 -12.929 -5.594 1.00 89.44 217 GLU A CA 1
ATOM 1782 C C . GLU A 1 217 ? -1.352 -12.880 -4.096 1.00 89.44 217 GLU A C 1
ATOM 1784 O O . GLU A 1 217 ? -0.568 -13.694 -3.623 1.00 89.44 217 GLU A O 1
ATOM 1789 N N . TYR A 1 218 ? -1.983 -11.993 -3.321 1.00 91.00 218 TYR A N 1
ATOM 1790 C CA . TYR A 1 218 ? -1.755 -11.825 -1.882 1.00 91.00 218 TYR A CA 1
ATOM 1791 C C . TYR A 1 218 ? -2.953 -12.263 -1.031 1.00 91.00 218 TYR A C 1
ATOM 1793 O O . TYR A 1 218 ? -3.033 -11.933 0.158 1.00 91.00 218 TYR A O 1
ATOM 1801 N N . LYS A 1 219 ? -3.907 -13.026 -1.594 1.00 91.75 219 LYS A N 1
ATOM 1802 C CA . LYS A 1 219 ? -5.153 -13.378 -0.886 1.00 91.75 219 LYS A CA 1
ATOM 1803 C C . LYS A 1 219 ? -4.911 -14.069 0.455 1.00 91.75 219 LYS A C 1
ATOM 1805 O O . LYS A 1 219 ? -5.760 -13.991 1.335 1.00 91.75 219 LYS A O 1
ATOM 1810 N N . GLN A 1 220 ? -3.810 -14.811 0.606 1.00 93.94 220 GLN A N 1
ATOM 1811 C CA . GLN A 1 220 ? -3.525 -15.511 1.860 1.00 93.94 220 GLN A CA 1
ATOM 1812 C C . GLN A 1 220 ? -3.226 -14.515 2.985 1.00 93.94 220 GLN A C 1
ATOM 1814 O O . GLN A 1 220 ? -3.734 -14.685 4.093 1.00 93.94 220 GLN A O 1
ATOM 1819 N N . ILE A 1 221 ? -2.475 -13.452 2.677 1.00 94.81 221 ILE A N 1
ATOM 1820 C CA . ILE A 1 221 ? -2.180 -12.357 3.606 1.00 94.81 221 ILE A CA 1
ATOM 1821 C C . ILE A 1 221 ? -3.482 -11.643 3.979 1.00 94.81 221 ILE A C 1
ATOM 1823 O O . ILE A 1 221 ? -3.784 -11.505 5.164 1.00 94.81 221 ILE A O 1
ATOM 1827 N N . PHE A 1 222 ? -4.302 -11.278 2.989 1.00 93.94 222 PHE A N 1
ATOM 1828 C CA . PHE A 1 222 ? -5.573 -10.590 3.236 1.00 93.94 222 PHE A CA 1
ATOM 1829 C C . PHE A 1 222 ? -6.576 -11.435 4.026 1.00 93.94 222 PHE A C 1
ATOM 1831 O O . PHE A 1 222 ? -7.188 -10.934 4.964 1.00 93.94 222 PHE A O 1
ATOM 1838 N N . ARG A 1 223 ? -6.682 -12.739 3.751 1.00 94.19 223 ARG A N 1
ATOM 1839 C CA . ARG A 1 223 ? -7.507 -13.652 4.562 1.00 94.19 223 ARG A CA 1
ATOM 1840 C C . ARG A 1 223 ? -7.028 -13.718 6.007 1.00 94.19 223 ARG A C 1
ATOM 1842 O O . ARG A 1 223 ? -7.844 -13.689 6.924 1.00 94.19 223 ARG A O 1
ATOM 1849 N N . LYS A 1 224 ? -5.712 -13.801 6.234 1.00 96.25 224 LYS A N 1
ATOM 1850 C CA . LYS A 1 224 ? -5.170 -13.818 7.598 1.00 96.25 224 LYS A CA 1
ATOM 1851 C C . LYS A 1 224 ? -5.465 -12.508 8.330 1.00 96.25 224 LYS A C 1
ATOM 1853 O O . LYS A 1 224 ? -5.878 -12.553 9.486 1.00 96.25 224 LYS A O 1
ATOM 1858 N N . ARG A 1 225 ? -5.310 -11.376 7.644 1.00 95.44 225 ARG A N 1
ATOM 1859 C CA . ARG A 1 225 ? -5.659 -10.048 8.152 1.00 95.44 225 ARG A CA 1
ATOM 1860 C C . ARG A 1 225 ? -7.134 -9.964 8.541 1.00 95.44 225 ARG A C 1
ATOM 1862 O O . ARG A 1 225 ? -7.422 -9.611 9.674 1.00 95.44 225 ARG A O 1
ATOM 1869 N N . GLN A 1 226 ? -8.046 -10.355 7.652 1.00 95.62 226 GLN A N 1
ATOM 1870 C CA . GLN A 1 226 ? -9.493 -10.330 7.898 1.00 95.62 226 GLN A CA 1
ATOM 1871 C C . GLN A 1 226 ? -9.902 -11.215 9.084 1.00 95.62 226 GLN A C 1
ATOM 1873 O O . GLN A 1 226 ? -10.761 -10.828 9.873 1.00 95.62 226 GLN A O 1
ATOM 1878 N N . ASN A 1 227 ? -9.257 -12.372 9.256 1.00 96.62 227 ASN A N 1
ATOM 1879 C CA . ASN A 1 227 ? -9.474 -13.221 10.429 1.00 96.62 227 ASN A CA 1
ATOM 1880 C C . ASN A 1 227 ? -8.998 -12.541 11.722 1.00 96.62 227 ASN A C 1
ATOM 1882 O O . ASN A 1 227 ? -9.651 -12.648 12.755 1.00 96.62 227 ASN A O 1
ATOM 1886 N N . GLU A 1 228 ? -7.864 -11.837 11.688 1.00 97.25 228 GLU A N 1
ATOM 1887 C CA . GLU A 1 228 ? -7.391 -11.097 12.861 1.00 97.25 228 GLU A CA 1
ATOM 1888 C C . GLU A 1 228 ? -8.263 -9.868 13.154 1.00 97.25 228 GLU A C 1
ATOM 1890 O O . GLU A 1 228 ? -8.571 -9.593 14.308 1.00 97.25 228 GLU A O 1
ATOM 1895 N N . GLN A 1 229 ? -8.734 -9.170 12.121 1.00 97.56 229 GLN A N 1
ATOM 1896 C CA . GLN A 1 229 ? -9.714 -8.091 12.246 1.00 97.56 229 GLN A CA 1
ATOM 1897 C C . GLN A 1 229 ? -11.005 -8.590 12.912 1.00 97.56 229 GLN A C 1
ATOM 1899 O O . GLN A 1 229 ? -11.517 -7.937 13.817 1.00 97.56 229 GLN A O 1
ATOM 1904 N N . GLU A 1 230 ? -11.490 -9.777 12.549 1.00 98.00 230 GLU A N 1
ATOM 1905 C CA . GLU A 1 230 ? -12.637 -10.418 13.203 1.00 98.00 230 GLU A CA 1
ATOM 1906 C C . GLU A 1 230 ? -12.361 -10.755 14.677 1.00 98.00 230 GLU A C 1
ATOM 1908 O O . GLU A 1 230 ? -13.175 -10.445 15.549 1.00 98.00 230 GLU A O 1
ATOM 1913 N N . ASN A 1 231 ? -11.182 -11.299 14.993 1.00 97.62 231 ASN A N 1
ATOM 1914 C CA . ASN A 1 231 ? -10.776 -11.547 16.381 1.00 97.62 231 ASN A CA 1
ATOM 1915 C C . ASN A 1 231 ? -10.759 -10.254 17.212 1.00 97.62 231 ASN A C 1
ATOM 1917 O O . ASN A 1 231 ? -11.231 -10.235 18.352 1.00 97.62 231 ASN A O 1
ATOM 1921 N N . LEU A 1 232 ? -10.221 -9.171 16.646 1.00 97.44 232 LEU A N 1
ATOM 1922 C CA . LEU A 1 232 ? -10.159 -7.865 17.297 1.00 97.44 232 LEU A CA 1
ATOM 1923 C C . LEU A 1 232 ? -11.538 -7.218 17.424 1.00 97.44 232 LEU A C 1
ATOM 1925 O O . LEU A 1 232 ? -11.797 -6.569 18.432 1.00 97.44 232 LEU A O 1
ATOM 1929 N N . LEU A 1 233 ? -12.447 -7.438 16.472 1.00 97.50 233 LEU A N 1
ATOM 1930 C CA . LEU A 1 233 ? -13.836 -6.990 16.564 1.00 97.50 233 LEU A CA 1
ATOM 1931 C C . LEU A 1 233 ? -14.546 -7.598 17.783 1.00 97.50 233 LEU A C 1
ATOM 1933 O O . LEU A 1 233 ? -15.239 -6.891 18.513 1.00 97.50 233 LEU A O 1
ATOM 1937 N N . HIS A 1 234 ? -14.323 -8.889 18.049 1.00 95.81 234 HIS A N 1
ATOM 1938 C CA . HIS A 1 234 ? -14.868 -9.581 19.223 1.00 95.81 234 HIS A CA 1
ATOM 1939 C C . HIS A 1 234 ? -14.152 -9.240 20.538 1.00 95.81 234 HIS A C 1
ATOM 1941 O O . HIS A 1 234 ? -14.662 -9.543 21.618 1.00 95.81 234 HIS A O 1
ATOM 1947 N N . ALA A 1 235 ? -12.979 -8.611 20.467 1.00 94.00 235 ALA A N 1
ATOM 1948 C CA . ALA A 1 235 ? -12.156 -8.277 21.621 1.00 94.00 235 ALA A CA 1
ATOM 1949 C C . ALA A 1 235 ? -11.637 -6.829 21.575 1.00 94.00 235 ALA A C 1
ATOM 1951 O O . ALA A 1 235 ? -10.496 -6.570 21.964 1.00 94.00 235 ALA A O 1
ATOM 1952 N N . SER A 1 236 ? -12.476 -5.882 21.135 1.00 90.94 236 SER A N 1
ATOM 1953 C CA . SER A 1 236 ? -12.085 -4.481 20.890 1.00 90.94 236 SER A CA 1
ATOM 1954 C C . SER A 1 236 ? -11.497 -3.795 22.126 1.00 90.94 236 SER A C 1
ATOM 1956 O O . SER A 1 236 ? -10.571 -2.992 22.021 1.00 90.94 236 SER A O 1
ATOM 1958 N N . PHE A 1 237 ? -11.961 -4.181 23.320 1.00 89.31 237 PHE A N 1
ATOM 1959 C CA . PHE A 1 237 ? -11.456 -3.703 24.609 1.00 89.31 237 PHE A CA 1
ATOM 1960 C C . PHE A 1 237 ? -9.944 -3.911 24.793 1.00 89.31 237 PHE A C 1
ATOM 1962 O O . PHE A 1 237 ? -9.318 -3.166 25.541 1.00 89.31 237 PHE A O 1
ATOM 1969 N N . LYS A 1 238 ? -9.337 -4.888 24.102 1.00 90.81 238 LYS A N 1
ATOM 1970 C CA . LYS A 1 238 ? -7.886 -5.128 24.146 1.00 90.81 238 LYS A CA 1
ATOM 1971 C C . LYS A 1 238 ? -7.079 -4.016 23.484 1.00 90.81 238 LYS A C 1
ATOM 1973 O O . LYS A 1 238 ? -5.901 -3.886 23.788 1.00 90.81 238 LYS A O 1
ATOM 1978 N N . LEU A 1 239 ? -7.688 -3.252 22.578 1.00 92.88 239 LEU A N 1
ATOM 1979 C CA . LEU A 1 239 ? -7.028 -2.153 21.880 1.00 92.88 239 LEU A CA 1
ATOM 1980 C C . LEU A 1 239 ? -7.084 -0.855 22.685 1.00 92.88 239 LEU A C 1
ATOM 1982 O O . LEU A 1 239 ? -6.201 -0.025 22.529 1.00 92.88 239 LEU A O 1
ATOM 1986 N N . ASN A 1 240 ? -8.115 -0.662 23.519 1.00 90.75 240 ASN A N 1
ATOM 1987 C CA . ASN A 1 240 ? -8.353 0.580 24.269 1.00 90.75 240 ASN A CA 1
ATOM 1988 C C . ASN A 1 240 ? -8.234 1.855 23.397 1.00 90.75 240 ASN A C 1
ATOM 1990 O O . ASN A 1 240 ? -7.696 2.873 23.828 1.00 90.75 240 ASN A O 1
ATOM 1994 N N . GLY A 1 241 ? -8.672 1.765 22.136 1.00 92.50 241 GLY A N 1
ATOM 1995 C CA . GLY A 1 241 ? -8.568 2.843 21.151 1.00 92.50 241 GLY A CA 1
ATOM 1996 C C . GLY A 1 241 ? -7.145 3.208 20.712 1.00 92.50 241 GLY A C 1
ATOM 1997 O O . GLY A 1 241 ? -6.966 4.253 20.097 1.00 92.50 241 GLY A O 1
ATOM 1998 N N . ASP A 1 242 ? -6.136 2.383 21.006 1.00 95.62 242 ASP A N 1
ATOM 1999 C CA . ASP A 1 242 ? -4.736 2.629 20.659 1.00 95.62 242 ASP A CA 1
ATOM 2000 C C . ASP A 1 242 ? -4.407 2.166 19.218 1.00 95.62 242 ASP A C 1
ATOM 2002 O O . ASP A 1 242 ? -4.342 0.954 18.955 1.00 95.62 242 ASP A O 1
ATOM 2006 N N . PRO A 1 243 ? -4.118 3.098 18.284 1.00 95.75 243 PRO A N 1
ATOM 2007 C CA . PRO A 1 243 ? -3.773 2.766 16.901 1.00 95.75 243 PRO A CA 1
ATOM 2008 C C . PRO A 1 243 ? -2.531 1.875 16.784 1.00 95.75 243 PRO A C 1
ATOM 2010 O O . PRO A 1 243 ? -2.472 0.991 15.929 1.00 95.75 243 PRO A O 1
ATOM 2013 N N . MET A 1 244 ? -1.535 2.069 17.653 1.00 94.81 244 MET A N 1
ATOM 2014 C CA . MET A 1 244 ? -0.282 1.314 17.607 1.00 94.81 244 MET A CA 1
ATOM 2015 C C . MET A 1 244 ? -0.485 -0.129 18.076 1.00 94.81 244 MET A C 1
ATOM 2017 O O . MET A 1 244 ? 0.129 -1.049 17.529 1.00 94.81 244 MET A O 1
ATOM 2021 N N . MET A 1 245 ? -1.373 -0.351 19.051 1.00 95.56 245 MET A N 1
ATOM 2022 C CA . MET A 1 245 ? -1.749 -1.706 19.467 1.00 95.56 245 MET A CA 1
ATOM 2023 C C . MET A 1 245 ? -2.485 -2.444 18.352 1.00 95.56 245 MET A C 1
ATOM 2025 O O . MET A 1 245 ? -2.150 -3.595 18.075 1.00 95.56 245 MET A O 1
ATOM 2029 N N . TYR A 1 246 ? -3.424 -1.777 17.674 1.00 96.94 246 TYR A N 1
ATOM 2030 C CA . TYR A 1 246 ? -4.104 -2.340 16.505 1.00 96.94 246 TYR A CA 1
ATOM 2031 C C . TYR A 1 246 ? -3.104 -2.699 15.397 1.00 96.94 246 TYR A C 1
ATOM 2033 O O . TYR A 1 246 ? -3.081 -3.836 14.919 1.00 96.94 246 TYR A O 1
ATOM 2041 N N . HIS A 1 247 ? -2.212 -1.763 15.052 1.00 95.94 247 HIS A N 1
ATOM 2042 C CA . HIS A 1 247 ? -1.165 -1.984 14.053 1.00 95.94 247 HIS A CA 1
ATOM 2043 C C . HIS A 1 247 ? -0.273 -3.179 14.391 1.00 95.94 247 HIS A C 1
ATOM 2045 O O . HIS A 1 247 ? -0.018 -4.028 13.534 1.00 95.94 247 HIS A O 1
ATOM 2051 N N . THR A 1 248 ? 0.157 -3.274 15.649 1.00 94.81 248 THR A N 1
ATOM 2052 C CA . THR A 1 248 ? 1.020 -4.356 16.133 1.00 94.81 248 THR A CA 1
ATOM 2053 C C . THR A 1 248 ? 0.305 -5.703 16.097 1.00 94.81 248 THR A C 1
ATOM 2055 O O . THR A 1 248 ? 0.878 -6.665 15.594 1.00 94.81 248 THR A O 1
ATOM 2058 N N . ALA A 1 249 ? -0.947 -5.779 16.560 1.00 95.94 249 ALA A N 1
ATOM 2059 C CA . ALA A 1 249 ? -1.721 -7.021 16.585 1.00 95.94 249 ALA A CA 1
ATOM 2060 C C . ALA A 1 249 ? -1.866 -7.634 15.183 1.00 95.94 249 ALA A C 1
ATOM 2062 O O . ALA A 1 249 ? -1.516 -8.798 14.973 1.00 95.94 249 ALA A O 1
ATOM 2063 N N . ILE A 1 250 ? -2.288 -6.825 14.204 1.00 96.50 250 ILE A N 1
ATOM 2064 C CA . ILE A 1 250 ? -2.419 -7.268 12.811 1.00 96.50 250 ILE A CA 1
ATOM 2065 C C . ILE A 1 250 ? -1.055 -7.662 12.229 1.00 96.50 250 ILE A C 1
ATOM 2067 O O . ILE A 1 250 ? -0.931 -8.742 11.648 1.00 96.50 250 ILE A O 1
ATOM 2071 N N . THR A 1 251 ? -0.025 -6.828 12.426 1.00 94.44 251 THR A N 1
ATOM 2072 C CA . THR A 1 251 ? 1.328 -7.083 11.898 1.00 94.44 251 THR A CA 1
ATOM 2073 C C . THR A 1 251 ? 1.890 -8.396 12.429 1.00 94.44 251 THR A C 1
ATOM 2075 O O . THR A 1 251 ? 2.350 -9.231 11.651 1.00 94.44 251 THR A O 1
ATOM 2078 N N . THR A 1 252 ? 1.807 -8.635 13.739 1.00 94.81 252 THR A N 1
ATOM 2079 C CA . THR A 1 252 ? 2.252 -9.889 14.359 1.00 94.81 252 THR A CA 1
ATOM 2080 C C . THR A 1 252 ? 1.475 -11.087 13.820 1.00 94.81 252 THR A C 1
ATOM 2082 O O . THR A 1 252 ? 2.087 -12.096 13.476 1.00 94.81 252 THR A O 1
ATOM 2085 N N . ALA A 1 253 ? 0.151 -10.981 13.678 1.00 95.69 253 ALA A N 1
ATOM 2086 C CA . ALA A 1 253 ? -0.673 -12.073 13.165 1.00 95.69 253 ALA A CA 1
ATOM 2087 C C . ALA A 1 253 ? -0.378 -12.415 11.695 1.00 95.69 253 ALA A C 1
ATOM 2089 O O . ALA A 1 253 ? -0.483 -13.578 11.301 1.00 95.69 253 ALA A O 1
ATOM 2090 N N . CYS A 1 254 ? -0.019 -11.417 10.886 1.00 95.19 254 CYS A N 1
ATOM 2091 C CA . CYS A 1 254 ? 0.281 -11.584 9.464 1.00 95.19 254 CYS A CA 1
ATOM 2092 C C . CYS A 1 254 ? 1.766 -11.847 9.180 1.00 95.19 254 CYS A C 1
ATOM 2094 O O . CYS A 1 254 ? 2.145 -12.051 8.027 1.00 95.19 254 CYS A O 1
ATOM 2096 N N . THR A 1 255 ? 2.620 -11.849 10.204 1.00 92.00 255 THR A N 1
ATOM 2097 C CA . THR A 1 255 ? 4.054 -12.086 10.035 1.00 92.00 255 THR A CA 1
ATOM 2098 C C . THR A 1 255 ? 4.304 -13.507 9.511 1.00 92.00 255 THR A C 1
ATOM 2100 O O . THR A 1 255 ? 3.692 -14.467 9.972 1.00 92.00 255 THR A O 1
ATOM 2103 N N . HIS A 1 256 ? 5.217 -13.643 8.542 1.00 90.31 256 HIS A N 1
ATOM 2104 C CA . HIS A 1 256 ? 5.582 -14.910 7.882 1.00 90.31 256 HIS A CA 1
ATOM 2105 C C . HIS A 1 256 ? 4.462 -15.591 7.078 1.00 90.31 256 HIS A C 1
ATOM 2107 O O . HIS A 1 256 ? 4.557 -16.779 6.768 1.00 90.31 256 HIS A O 1
ATOM 2113 N N . ILE A 1 257 ? 3.418 -14.856 6.697 1.00 93.69 257 ILE A N 1
ATOM 2114 C CA . ILE A 1 257 ? 2.374 -15.385 5.819 1.00 93.69 257 ILE A CA 1
ATOM 2115 C C . ILE A 1 257 ? 2.803 -15.258 4.362 1.00 93.69 257 ILE A C 1
ATOM 2117 O O . ILE A 1 257 ? 3.154 -14.171 3.920 1.00 93.69 257 ILE A O 1
ATOM 2121 N N . GLN A 1 258 ? 2.686 -16.356 3.612 1.00 90.81 258 GLN A N 1
ATOM 2122 C CA . GLN A 1 258 ? 2.939 -16.448 2.171 1.00 90.81 258 GLN A CA 1
ATOM 2123 C C . GLN A 1 258 ? 4.391 -16.143 1.758 1.00 90.81 258 GLN A C 1
ATOM 2125 O O . GLN A 1 258 ? 5.124 -17.058 1.391 1.00 90.81 258 GLN A O 1
ATOM 2130 N N . ASP A 1 259 ? 4.807 -14.878 1.808 1.00 91.81 259 ASP A N 1
ATOM 2131 C CA . ASP A 1 259 ? 6.123 -14.387 1.400 1.00 91.81 259 ASP A CA 1
ATOM 2132 C C . ASP A 1 259 ? 6.420 -13.013 2.063 1.00 91.81 259 ASP A C 1
ATOM 2134 O O . ASP A 1 259 ? 5.569 -12.484 2.785 1.00 91.81 259 ASP A O 1
ATOM 2138 N N . PRO A 1 260 ? 7.614 -12.406 1.892 1.00 93.44 260 PRO A N 1
ATOM 2139 C CA . PRO A 1 260 ? 7.963 -11.120 2.504 1.00 93.44 260 PRO A CA 1
ATOM 2140 C C . PRO A 1 260 ? 7.005 -9.951 2.229 1.00 93.44 260 PRO A C 1
ATOM 2142 O O . PRO A 1 260 ? 7.014 -8.999 3.010 1.00 93.44 260 PRO A O 1
ATOM 2145 N N . SER A 1 261 ? 6.136 -10.021 1.211 1.00 92.25 261 SER A N 1
ATOM 2146 C CA . SER A 1 261 ? 5.086 -9.014 0.990 1.00 92.25 261 SER A CA 1
ATOM 2147 C C . SER A 1 261 ? 4.077 -8.906 2.132 1.00 92.25 261 SER A C 1
ATOM 2149 O O . SER A 1 261 ? 3.409 -7.878 2.264 1.00 92.25 261 SER A O 1
ATOM 2151 N N . CYS A 1 262 ? 4.027 -9.889 3.042 1.00 92.88 262 CYS A N 1
ATOM 2152 C CA . CYS A 1 262 ? 3.281 -9.765 4.296 1.00 92.88 262 CYS A CA 1
ATOM 2153 C C . CYS A 1 262 ? 3.741 -8.586 5.162 1.00 92.88 262 CYS A C 1
ATOM 2155 O O . CYS A 1 262 ? 2.950 -8.058 5.936 1.00 92.88 262 CYS A O 1
ATOM 2157 N N . GLN A 1 263 ? 4.981 -8.117 5.006 1.00 90.81 263 GLN A N 1
ATOM 2158 C CA . GLN A 1 263 ? 5.475 -6.931 5.706 1.00 90.81 263 GLN A CA 1
ATOM 2159 C C . GLN A 1 263 ? 4.846 -5.637 5.185 1.00 90.81 263 GLN A C 1
ATOM 2161 O O . GLN A 1 263 ? 4.855 -4.636 5.894 1.00 90.81 263 GLN A O 1
ATOM 2166 N N . PHE A 1 264 ? 4.305 -5.661 3.965 1.00 93.19 264 PHE A N 1
ATOM 2167 C CA . PHE A 1 264 ? 3.595 -4.545 3.358 1.00 93.19 264 PHE A CA 1
ATOM 2168 C C . PHE A 1 264 ? 2.076 -4.688 3.533 1.00 93.19 264 PHE A C 1
ATOM 2170 O O . PHE A 1 264 ? 1.448 -3.852 4.182 1.00 93.19 264 PHE A O 1
ATOM 2177 N N . TYR A 1 265 ? 1.485 -5.783 3.040 1.00 92.31 265 TYR A N 1
ATOM 2178 C CA . TYR A 1 265 ? 0.028 -5.983 3.066 1.00 92.31 265 TYR A CA 1
ATOM 2179 C C . TYR A 1 265 ? -0.519 -6.482 4.417 1.00 92.31 265 TYR A C 1
ATOM 2181 O O . TYR A 1 265 ? -1.712 -6.368 4.705 1.00 92.31 265 TYR A O 1
ATOM 2189 N N . GLY A 1 266 ? 0.339 -7.016 5.287 1.00 90.00 266 GLY A N 1
ATOM 2190 C CA . GLY A 1 266 ? -0.028 -7.519 6.615 1.00 90.00 266 GLY A CA 1
ATOM 2191 C C . GLY A 1 266 ? -0.010 -6.465 7.725 1.00 90.00 266 GLY A C 1
ATOM 2192 O O . GLY A 1 266 ? 0.059 -6.831 8.890 1.00 90.00 266 GLY A O 1
ATOM 2193 N N . ARG A 1 267 ? -0.029 -5.168 7.395 1.00 90.25 267 ARG A N 1
ATOM 2194 C CA . ARG A 1 267 ? 0.113 -4.039 8.340 1.00 90.25 267 ARG A CA 1
ATOM 2195 C C . ARG A 1 267 ? -1.230 -3.537 8.851 1.00 90.25 267 ARG A C 1
ATOM 2197 O O . ARG A 1 267 ? -2.076 -3.247 8.021 1.00 90.25 267 ARG A O 1
ATOM 2204 N N . GLY A 1 268 ? -1.445 -3.335 10.151 1.00 87.62 268 GLY A N 1
ATOM 2205 C CA . GLY A 1 268 ? -2.790 -2.980 10.644 1.00 87.62 268 GLY A CA 1
ATOM 2206 C C . GLY A 1 268 ? -3.414 -1.747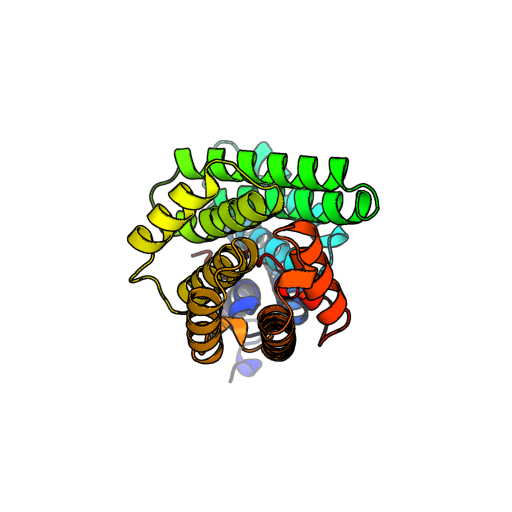 9.992 1.00 87.62 268 GLY A C 1
ATOM 2207 O O . GLY A 1 268 ? -4.585 -1.806 9.640 1.00 87.62 268 GLY A O 1
ATOM 2208 N N . PHE A 1 269 ? -2.635 -0.711 9.679 1.00 90.75 269 PHE A N 1
ATOM 2209 C CA . PHE A 1 269 ? -3.058 0.286 8.688 1.00 90.75 269 PHE A CA 1
ATOM 2210 C C . PHE A 1 269 ? -2.461 -0.059 7.336 1.00 90.75 269 PHE A C 1
ATOM 2212 O O . PHE A 1 269 ? -1.235 -0.023 7.157 1.00 90.75 269 PHE A O 1
ATOM 2219 N N . LEU A 1 270 ? -3.332 -0.433 6.403 1.00 84.50 270 LEU A N 1
ATOM 2220 C CA . LEU A 1 270 ? -2.906 -0.782 5.066 1.00 84.50 270 LEU A CA 1
ATOM 2221 C C . LEU A 1 270 ? -2.531 0.487 4.298 1.00 84.50 270 LEU A C 1
ATOM 2223 O O . LEU A 1 270 ? -3.329 1.411 4.168 1.00 84.50 270 LEU A O 1
ATOM 2227 N N . LEU A 1 271 ? -1.296 0.522 3.807 1.00 85.69 271 LEU A N 1
ATOM 2228 C CA . LEU A 1 271 ? -0.827 1.556 2.892 1.00 85.69 271 LEU A CA 1
ATOM 2229 C C . LEU A 1 271 ? -0.999 1.032 1.470 1.00 85.69 271 LEU A C 1
ATOM 2231 O O . LEU A 1 271 ? -0.760 -0.148 1.211 1.00 85.69 271 LEU A O 1
ATOM 2235 N N . SER A 1 272 ? -1.404 1.900 0.555 1.00 84.56 272 SER A N 1
ATOM 2236 C CA . SER A 1 272 ? -1.491 1.566 -0.862 1.00 84.56 272 SER A CA 1
ATOM 2237 C C . SER A 1 272 ? -0.140 1.749 -1.548 1.00 84.56 272 SER A C 1
ATOM 2239 O O . SER A 1 272 ? 0.585 2.720 -1.307 1.00 84.56 272 SER A O 1
ATOM 2241 N N . ASP A 1 273 ? 0.206 0.820 -2.430 1.00 77.31 273 ASP A N 1
ATOM 2242 C CA . ASP A 1 273 ? 1.357 0.972 -3.311 1.00 77.31 273 ASP A CA 1
ATOM 2243 C C . ASP A 1 273 ? 0.952 1.590 -4.657 1.00 77.31 273 ASP A C 1
ATOM 2245 O O . ASP A 1 273 ? -0.227 1.716 -4.996 1.00 77.31 273 ASP A O 1
ATOM 2249 N N . LEU A 1 274 ? 1.965 1.997 -5.424 1.00 74.06 274 LEU A N 1
ATOM 2250 C CA . LEU A 1 274 ? 1.793 2.581 -6.750 1.00 74.06 274 LEU A CA 1
ATOM 2251 C C . LEU A 1 274 ? 2.426 1.712 -7.844 1.00 74.06 274 LEU A C 1
ATOM 2253 O O . LEU A 1 274 ? 3.103 2.209 -8.753 1.00 74.06 274 LEU A O 1
ATOM 2257 N N . GLN A 1 275 ? 2.218 0.396 -7.759 1.00 72.62 275 GLN A N 1
ATOM 2258 C CA . GLN A 1 275 ? 2.796 -0.568 -8.697 1.00 72.62 275 GLN A CA 1
ATOM 2259 C C . GLN A 1 275 ? 2.218 -0.477 -10.123 1.00 72.62 275 GLN A C 1
ATOM 2261 O O . GLN A 1 275 ? 2.913 -0.823 -11.082 1.00 72.62 275 GLN A O 1
ATOM 2266 N N . PHE A 1 276 ? 0.980 0.005 -10.305 1.00 59.62 276 PHE A N 1
ATOM 2267 C CA . PHE A 1 276 ? 0.164 -0.501 -11.419 1.00 59.62 276 PHE A CA 1
ATOM 2268 C C . PHE A 1 276 ? 0.053 0.331 -12.708 1.00 59.62 276 PHE A C 1
ATOM 2270 O O . PHE A 1 276 ? -0.298 -0.256 -13.724 1.00 59.62 276 PHE A O 1
ATOM 2277 N N . LEU A 1 277 ? 0.385 1.631 -12.768 1.00 55.88 277 LEU A N 1
ATOM 2278 C CA . LEU A 1 277 ? 0.092 2.420 -13.993 1.00 55.88 277 LEU A CA 1
ATOM 2279 C C . LEU A 1 277 ? 1.149 3.472 -14.355 1.00 55.88 277 LEU A C 1
ATOM 2281 O O . LEU A 1 277 ? 1.050 4.620 -13.934 1.00 55.88 277 LEU A O 1
ATOM 2285 N N . SER A 1 278 ? 2.222 3.096 -15.056 1.00 49.75 278 SER A N 1
ATOM 2286 C CA . SER A 1 278 ? 3.046 4.048 -15.829 1.00 49.75 278 SER A CA 1
ATOM 2287 C C . SER A 1 278 ? 2.718 3.838 -17.309 1.00 49.75 278 SER A C 1
ATOM 2289 O O . SER A 1 278 ? 3.120 2.829 -17.901 1.00 49.75 278 SER A O 1
ATOM 2291 N N . PHE A 1 279 ? 1.905 4.737 -17.866 1.00 44.03 279 PHE A N 1
ATOM 2292 C CA . PHE A 1 279 ? 1.629 4.775 -19.301 1.00 44.03 279 PHE A CA 1
ATOM 2293 C C . PHE A 1 279 ? 2.839 5.345 -20.036 1.00 44.03 279 PHE A C 1
ATOM 2295 O O . PHE A 1 279 ? 3.323 6.419 -19.616 1.00 44.03 279 PHE A O 1
#

Secondary structure (DSSP, 8-state):
-GGGGTT-HHHHHHHHHHHHTGGGTS-HHHHHHHHHHHHHHHHHTT-HHHHHHHHHHHHHHHHHTT-HHHHHHHHHHHHHHHHT-TT---TTHHHHHHHHHHHHHHHHHHHTTT-HHHHHHHHHHHHHHHHHHHTT--STHHHHHHHHHHHHHHHHT-TTHHHHHHHHHHHTTT--HHHHHHHHHHHHHHHHHTT-HHHHHHHHHHHHH---GGGGGGHHHHHHHHHHHHHHHHTGGGTTT-HHHHHHHHHHHHTTSSSTTHHHHTSSSPPPP--S---

Radius of gyration: 19.35 Å; chains: 1; bounding box: 43×38×58 Å

Organism: NCBI:txid89014